Protein AF-A0A970W8Z9-F1 (afdb_monomer_lite)

Foldseek 3Di:
DVQCVVCVVVVNPVSNVVVVVVVVVVVLVVLQVVQVVVVVVPCVVSNVVSVVVVVVVVVVVVVVVCVVCVCQVVQNFPDDQVVLQVLLVVQPFFPGKDDWGWGDDFLEIEIEIETAGAPPDDPVVQVVSVVVSFVSVCVVRVSYPYYHYHYHHDDPVVVVLVVVLVVVLQVLCVVLVKHWPDKDWDDDPQAIAIETEIEDAPVDDPVVQVVSVVVSQVVSCVVPVRHPYYHYDYDYPDPPDPDDDDDPVRVVLLVQLQVLLCVLPVDRQWPPWDWDADPQFIAIEIEGEDAPPDPPVNVVVSQVVSVVSSPVRRPRYDYYHYHYDYDPDD

Radius of gyration: 38.89 Å; chains: 1; bounding box: 81×55×103 Å

Structure (mmCIF, N/CA/C/O backbone):
data_AF-A0A970W8Z9-F1
#
_entry.id   AF-A0A970W8Z9-F1
#
loop_
_atom_site.group_PDB
_atom_site.id
_atom_site.type_symbol
_atom_site.label_atom_id
_atom_site.label_alt_id
_atom_site.label_comp_id
_atom_site.label_asym_id
_atom_site.label_entity_id
_atom_site.label_seq_id
_atom_site.pdbx_PDB_ins_code
_atom_site.Cartn_x
_atom_site.Cartn_y
_atom_site.Cartn_z
_atom_site.occupancy
_atom_site.B_iso_or_equiv
_atom_site.auth_seq_id
_atom_site.auth_comp_id
_atom_site.auth_asym_id
_atom_site.auth_atom_id
_atom_site.pdbx_PDB_model_num
ATOM 1 N N . TRP A 1 1 ? 29.137 -7.471 -39.701 1.00 81.50 1 TRP A N 1
ATOM 2 C CA . TRP A 1 1 ? 28.088 -7.915 -40.657 1.00 81.50 1 TRP A CA 1
ATOM 3 C C . TRP A 1 1 ? 27.452 -9.236 -40.253 1.00 81.50 1 TRP A C 1
ATOM 5 O O . TRP A 1 1 ? 26.235 -9.271 -40.142 1.00 81.50 1 TRP A O 1
ATOM 15 N N . TYR A 1 2 ? 28.239 -10.295 -40.021 1.00 91.88 2 TYR A N 1
ATOM 16 C CA . TYR A 1 2 ? 27.733 -11.562 -39.474 1.00 91.88 2 TYR A CA 1
ATOM 17 C C . TYR A 1 2 ? 27.015 -11.360 -38.129 1.00 91.88 2 TYR A C 1
ATOM 19 O O . TYR A 1 2 ? 25.848 -11.699 -37.992 1.00 91.88 2 TYR A O 1
ATOM 27 N N . GLU A 1 3 ? 27.680 -10.686 -37.195 1.00 90.81 3 GLU A N 1
ATOM 28 C CA . GLU A 1 3 ? 27.159 -10.402 -35.856 1.00 90.81 3 GLU A CA 1
ATOM 29 C C . GLU A 1 3 ? 25.850 -9.599 -35.864 1.00 90.81 3 GLU A C 1
ATOM 31 O O . GLU A 1 3 ? 24.871 -10.018 -35.263 1.00 90.81 3 GLU A O 1
ATOM 36 N N . LEU A 1 4 ? 25.771 -8.525 -36.663 1.00 90.56 4 LEU A N 1
ATOM 37 C CA . LEU A 1 4 ? 24.544 -7.730 -36.824 1.00 90.56 4 LEU A CA 1
ATOM 38 C C . LEU A 1 4 ? 23.361 -8.570 -37.336 1.00 90.56 4 LEU A C 1
ATOM 40 O O . LEU A 1 4 ? 22.212 -8.335 -36.966 1.00 90.56 4 LEU A O 1
ATOM 44 N N . ARG A 1 5 ? 23.632 -9.536 -38.222 1.00 92.62 5 ARG A N 1
ATOM 45 C CA . ARG A 1 5 ? 22.609 -10.434 -38.765 1.00 92.62 5 ARG A CA 1
ATOM 46 C C . ARG A 1 5 ? 22.110 -11.405 -37.697 1.00 92.62 5 ARG A C 1
ATOM 48 O O . ARG A 1 5 ? 20.902 -11.597 -37.595 1.00 92.62 5 ARG A O 1
ATOM 55 N N . GLU A 1 6 ? 23.011 -11.991 -36.916 1.00 93.12 6 GLU A N 1
ATOM 56 C CA . GLU A 1 6 ? 22.640 -12.905 -35.831 1.00 93.12 6 GLU A CA 1
ATOM 57 C C . GLU A 1 6 ? 21.943 -12.167 -34.682 1.00 93.12 6 GLU A C 1
ATOM 59 O O . GLU A 1 6 ? 20.923 -12.649 -34.199 1.00 93.12 6 GLU A O 1
ATOM 64 N N . GLY A 1 7 ? 22.389 -10.955 -34.333 1.00 88.88 7 GLY A N 1
ATOM 65 C CA . GLY A 1 7 ? 21.736 -10.105 -33.335 1.00 88.88 7 GLY A CA 1
ATOM 66 C C . GLY A 1 7 ? 20.281 -9.801 -33.684 1.00 88.88 7 GLY A C 1
ATOM 67 O O . GLY A 1 7 ? 19.393 -9.995 -32.858 1.00 88.88 7 GLY A O 1
ATOM 68 N N . ARG A 1 8 ? 20.006 -9.445 -34.947 1.00 87.94 8 ARG A N 1
ATOM 69 C CA . ARG A 1 8 ? 18.628 -9.246 -35.433 1.00 87.94 8 ARG A CA 1
ATOM 70 C C . ARG A 1 8 ? 17.812 -10.534 -35.466 1.00 87.94 8 ARG A C 1
ATOM 72 O O . ARG A 1 8 ? 16.626 -10.498 -35.169 1.00 87.94 8 ARG A O 1
ATOM 79 N N . ARG A 1 9 ? 18.420 -11.666 -35.838 1.00 91.06 9 ARG A N 1
ATOM 80 C CA . ARG A 1 9 ? 17.725 -12.964 -35.863 1.00 91.06 9 ARG A CA 1
ATOM 81 C C . ARG A 1 9 ? 17.307 -13.410 -34.461 1.00 91.06 9 ARG A C 1
ATOM 83 O O . ARG A 1 9 ? 16.274 -14.051 -34.319 1.00 91.06 9 ARG A O 1
ATOM 90 N N . LEU A 1 10 ? 18.128 -13.107 -33.458 1.00 88.94 10 LEU A N 1
ATOM 91 C CA . LEU A 1 10 ? 17.919 -13.501 -32.066 1.00 88.94 10 LEU A CA 1
ATOM 92 C C . LEU A 1 10 ? 17.115 -12.476 -31.253 1.00 88.94 10 LEU A C 1
ATOM 94 O O . LEU A 1 10 ? 16.819 -12.755 -30.098 1.00 88.94 10 LEU A O 1
ATOM 98 N N . GLY A 1 11 ? 16.783 -11.311 -31.823 1.00 80.56 11 GLY A N 1
ATOM 99 C CA . GLY A 1 11 ? 16.133 -10.224 -31.083 1.00 80.56 11 GLY A CA 1
ATOM 100 C C . GLY A 1 11 ? 16.991 -9.701 -29.927 1.00 80.56 11 GLY A C 1
ATOM 101 O O . GLY A 1 11 ? 16.463 -9.367 -28.876 1.00 80.56 11 GLY A O 1
ATOM 102 N N . SER A 1 12 ? 18.320 -9.708 -30.082 1.00 81.62 12 SER A N 1
ATOM 103 C CA . SER A 1 12 ? 19.251 -9.302 -29.028 1.00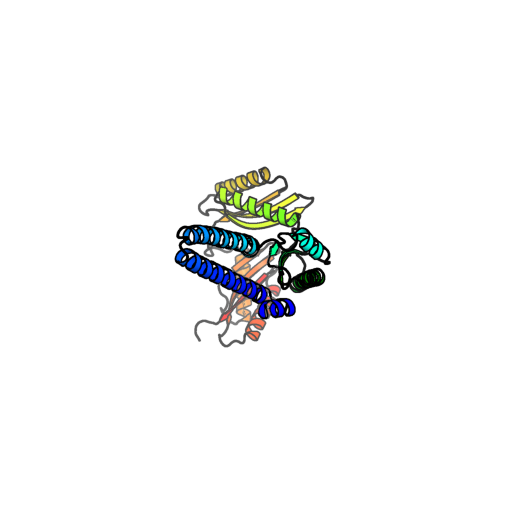 81.62 12 SER A CA 1
ATOM 104 C C . SER A 1 12 ? 19.788 -7.902 -29.292 1.00 81.62 12 SER A C 1
ATOM 106 O O . SER A 1 12 ? 20.675 -7.717 -30.130 1.00 81.62 12 SER A O 1
ATOM 108 N N . ASP A 1 13 ? 19.291 -6.932 -28.528 1.00 74.81 13 ASP A N 1
ATOM 109 C CA . ASP A 1 13 ? 19.728 -5.536 -28.627 1.00 74.81 13 ASP A CA 1
ATOM 110 C C . ASP A 1 13 ? 21.209 -5.370 -28.271 1.00 74.81 13 ASP A C 1
ATOM 112 O O . ASP A 1 13 ? 21.921 -4.610 -28.923 1.00 74.81 13 ASP A O 1
ATOM 116 N N . VAL A 1 14 ? 21.710 -6.168 -27.320 1.00 81.62 14 VAL A N 1
ATOM 117 C CA . VAL A 1 14 ? 23.132 -6.189 -26.936 1.00 81.62 14 VAL A CA 1
ATOM 118 C C . VAL A 1 14 ? 24.017 -6.590 -28.119 1.00 81.62 14 VAL A C 1
ATOM 120 O O . VAL A 1 14 ? 24.985 -5.900 -28.425 1.00 81.62 14 VAL A O 1
ATOM 123 N N . LEU A 1 15 ? 23.667 -7.670 -28.827 1.00 83.00 15 LEU A N 1
ATOM 124 C CA . LEU A 1 15 ? 24.453 -8.146 -29.972 1.00 83.00 15 LEU A CA 1
ATOM 125 C C . LEU A 1 15 ? 24.381 -7.177 -31.164 1.00 83.00 15 LEU A C 1
ATOM 127 O O . LEU A 1 15 ? 25.336 -7.032 -31.926 1.00 83.00 15 LEU A O 1
ATOM 131 N N . VAL A 1 16 ? 23.228 -6.527 -31.358 1.00 82.69 16 VAL A N 1
ATOM 132 C CA . VAL A 1 16 ? 23.053 -5.509 -32.402 1.00 82.69 16 VAL A CA 1
ATOM 133 C C . VAL A 1 16 ? 23.901 -4.275 -32.098 1.00 82.69 16 VAL A C 1
ATOM 135 O O . VAL A 1 16 ? 24.570 -3.773 -33.006 1.00 82.69 16 VAL A O 1
ATOM 138 N N . ALA A 1 17 ? 23.906 -3.813 -30.847 1.00 78.50 17 ALA A N 1
ATOM 139 C CA . ALA A 1 17 ? 24.717 -2.687 -30.403 1.00 78.50 17 ALA A CA 1
ATOM 140 C C . ALA A 1 17 ? 26.218 -2.967 -30.580 1.00 78.50 17 ALA A C 1
ATOM 142 O O . ALA A 1 17 ? 26.921 -2.147 -31.175 1.00 78.50 17 ALA A O 1
ATOM 143 N N . ASP A 1 18 ? 26.689 -4.147 -30.170 1.00 85.81 18 ASP A N 1
ATOM 144 C CA . ASP A 1 18 ? 28.101 -4.540 -30.285 1.00 85.81 18 ASP A CA 1
ATOM 145 C C . ASP A 1 18 ? 28.568 -4.609 -31.751 1.00 85.81 18 ASP A C 1
ATOM 147 O O . ASP A 1 18 ? 29.608 -4.065 -32.141 1.00 85.81 18 ASP A O 1
ATOM 151 N N . ALA A 1 19 ? 27.718 -5.151 -32.629 1.00 88.44 19 ALA A N 1
ATOM 152 C CA . ALA A 1 19 ? 27.998 -5.199 -34.060 1.00 88.44 19 ALA A CA 1
ATOM 153 C C . ALA A 1 19 ? 28.082 -3.806 -34.715 1.00 88.44 19 ALA A C 1
ATOM 155 O O . ALA A 1 19 ? 28.821 -3.616 -35.691 1.00 88.44 19 ALA A O 1
ATOM 156 N N . LEU A 1 20 ? 27.285 -2.841 -34.241 1.00 83.06 20 LEU A N 1
ATOM 157 C CA . LEU A 1 20 ? 27.316 -1.455 -34.719 1.00 83.06 20 LEU A CA 1
ATOM 158 C C . LEU A 1 20 ? 28.546 -0.709 -34.192 1.00 83.06 20 LEU A C 1
ATOM 160 O O . LEU A 1 20 ? 29.178 0.007 -34.972 1.00 83.06 20 LEU A O 1
ATOM 164 N N . HIS A 1 21 ? 28.916 -0.931 -32.929 1.00 83.75 21 HIS A N 1
ATOM 165 C CA . HIS A 1 21 ? 30.130 -0.390 -32.317 1.00 83.75 21 HIS A CA 1
ATOM 166 C C . HIS A 1 21 ? 31.376 -0.840 -33.084 1.00 83.75 21 HIS A C 1
ATOM 168 O O . HIS A 1 21 ? 32.115 -0.016 -33.621 1.00 83.75 21 HIS A O 1
ATOM 174 N N . THR A 1 22 ? 31.520 -2.153 -33.282 1.00 87.75 22 THR A N 1
ATOM 175 C CA . THR A 1 22 ? 32.636 -2.744 -34.033 1.00 87.75 22 THR A CA 1
ATOM 176 C C . THR A 1 22 ? 32.739 -2.175 -35.451 1.00 87.75 22 THR A C 1
ATOM 178 O O . THR A 1 22 ? 33.825 -1.935 -35.984 1.00 87.75 22 THR A O 1
ATOM 181 N N . ARG A 1 23 ? 31.597 -1.921 -36.103 1.00 85.31 23 ARG A N 1
ATOM 182 C CA . ARG A 1 23 ? 31.575 -1.307 -37.436 1.00 85.31 23 ARG A CA 1
ATOM 183 C C . ARG A 1 23 ? 32.072 0.141 -37.407 1.00 85.31 23 ARG A C 1
ATOM 185 O O . ARG A 1 23 ? 32.778 0.534 -38.337 1.00 85.31 23 ARG A O 1
ATOM 192 N N . ALA A 1 24 ? 31.699 0.921 -36.394 1.00 82.50 24 ALA A N 1
ATOM 193 C CA . ALA A 1 24 ? 32.178 2.289 -36.226 1.00 82.50 24 ALA A CA 1
ATOM 194 C C . ALA A 1 24 ? 33.704 2.320 -36.034 1.00 82.50 24 ALA A C 1
ATOM 196 O O . ALA A 1 24 ? 34.378 3.072 -36.739 1.00 82.50 24 ALA A O 1
ATOM 197 N N . ASP A 1 25 ? 34.254 1.433 -35.203 1.00 85.75 25 ASP A N 1
ATOM 198 C CA . ASP A 1 25 ? 35.698 1.347 -34.942 1.00 85.75 25 ASP A CA 1
ATOM 199 C C . ASP A 1 25 ? 36.519 1.033 -36.193 1.00 85.75 25 ASP A C 1
ATOM 201 O O . ASP A 1 25 ? 37.576 1.631 -36.426 1.00 85.75 25 ASP A O 1
ATOM 205 N N . ILE A 1 26 ? 36.019 0.136 -37.049 1.00 89.25 26 ILE A N 1
ATOM 206 C CA . ILE A 1 26 ? 36.663 -0.178 -38.331 1.00 89.25 26 ILE A CA 1
ATOM 207 C C . ILE A 1 26 ? 36.722 1.069 -39.222 1.00 89.25 26 ILE A C 1
ATOM 209 O O . ILE A 1 26 ? 37.763 1.347 -39.822 1.00 89.25 26 ILE A O 1
ATOM 213 N N . PHE A 1 27 ? 35.634 1.841 -39.313 1.00 85.38 27 PHE A N 1
ATOM 214 C CA . PHE A 1 27 ? 35.622 3.064 -40.120 1.00 85.38 27 PHE A CA 1
ATOM 215 C C . PHE A 1 27 ? 36.540 4.145 -39.556 1.00 85.38 27 PHE A C 1
ATOM 217 O O . PHE A 1 27 ? 37.254 4.781 -40.331 1.00 85.38 27 PHE A O 1
ATOM 224 N N . VAL A 1 28 ? 36.558 4.330 -38.235 1.00 85.56 28 VAL A N 1
ATOM 225 C CA . VAL A 1 28 ? 37.468 5.275 -37.574 1.00 85.56 28 VAL A CA 1
ATOM 226 C C . VAL A 1 28 ? 38.922 4.877 -37.835 1.00 85.56 28 VAL A C 1
ATOM 228 O O . VAL A 1 28 ? 39.721 5.716 -38.247 1.00 85.56 28 VAL A O 1
ATOM 231 N N . SER A 1 29 ? 39.256 3.593 -37.705 1.00 87.00 29 SER A N 1
ATOM 232 C CA . SER A 1 29 ? 40.611 3.082 -37.953 1.00 87.00 29 SER A CA 1
ATOM 233 C C . SER A 1 29 ? 41.053 3.277 -39.406 1.00 87.00 29 SER A C 1
ATOM 235 O O . SER A 1 29 ? 42.174 3.717 -39.666 1.00 87.00 29 SER A O 1
ATOM 237 N N . LEU A 1 30 ? 40.167 2.998 -40.369 1.00 89.88 30 LEU A N 1
ATOM 238 C CA . LEU A 1 30 ? 40.432 3.232 -41.792 1.00 89.88 30 LEU A CA 1
ATOM 239 C C . LEU A 1 30 ? 40.600 4.718 -42.111 1.00 89.88 30 LEU A C 1
ATOM 241 O O . LEU A 1 30 ? 41.472 5.072 -42.905 1.00 89.88 30 LEU A O 1
ATOM 245 N N . ALA A 1 31 ? 39.795 5.582 -41.490 1.00 84.62 31 ALA A N 1
ATOM 246 C CA . ALA A 1 31 ? 39.925 7.022 -41.640 1.00 84.62 31 ALA A CA 1
ATOM 247 C C . ALA A 1 31 ? 41.309 7.481 -41.163 1.00 84.62 31 ALA A C 1
ATOM 249 O O . ALA A 1 31 ? 42.038 8.090 -41.944 1.00 84.62 31 ALA A O 1
ATOM 250 N N . VAL A 1 32 ? 41.714 7.120 -39.938 1.00 86.06 32 VAL A N 1
ATOM 251 C CA . VAL A 1 32 ? 43.038 7.460 -39.380 1.00 86.06 32 VAL A CA 1
ATOM 252 C C . VAL A 1 32 ? 44.171 6.968 -40.285 1.00 86.06 32 VAL A C 1
ATOM 254 O O . VAL A 1 32 ? 45.079 7.735 -40.607 1.00 86.06 32 VAL A O 1
ATOM 257 N N . ALA A 1 33 ? 44.101 5.722 -40.764 1.00 88.94 33 ALA A N 1
ATOM 258 C CA . ALA A 1 33 ? 45.097 5.177 -41.686 1.00 88.94 33 ALA A CA 1
ATOM 259 C C . ALA A 1 33 ? 45.188 5.984 -42.996 1.00 88.94 33 ALA A C 1
ATOM 261 O O . ALA A 1 33 ? 46.288 6.287 -43.461 1.00 88.94 33 ALA A O 1
ATOM 262 N N . ALA A 1 34 ? 44.049 6.382 -43.572 1.00 86.69 34 ALA A N 1
ATOM 263 C CA . ALA A 1 34 ? 44.015 7.230 -44.761 1.00 86.69 34 ALA A CA 1
ATOM 264 C C . ALA A 1 34 ? 44.604 8.630 -44.499 1.00 86.69 34 ALA A C 1
ATOM 266 O O . ALA A 1 34 ? 45.326 9.154 -45.349 1.00 86.69 34 ALA A O 1
ATOM 267 N N . GLY A 1 35 ? 44.355 9.209 -43.319 1.00 85.19 35 GLY A N 1
ATOM 268 C CA . GLY A 1 35 ? 44.946 10.480 -42.888 1.00 85.19 35 GLY A CA 1
ATOM 269 C C . GLY A 1 35 ? 46.473 10.430 -42.833 1.00 85.19 35 GLY A C 1
ATOM 270 O O . GLY A 1 35 ? 47.139 11.288 -43.412 1.00 85.19 35 GLY A O 1
ATOM 271 N N . LEU A 1 36 ? 47.035 9.374 -42.237 1.00 86.25 36 LEU A N 1
ATOM 272 C CA . LEU A 1 36 ? 48.486 9.165 -42.166 1.00 86.25 36 LEU A CA 1
ATOM 273 C C . LEU A 1 36 ? 49.125 9.019 -43.556 1.00 86.25 36 LEU A C 1
ATOM 275 O O . LEU A 1 36 ? 50.180 9.599 -43.820 1.00 86.25 36 LEU A O 1
ATOM 279 N N . ILE A 1 37 ? 48.471 8.291 -44.468 1.00 90.06 37 ILE A N 1
ATOM 280 C CA . ILE A 1 37 ? 48.929 8.161 -45.859 1.00 90.06 37 ILE A CA 1
ATOM 281 C C . ILE A 1 37 ? 48.909 9.527 -46.562 1.00 90.06 37 ILE A C 1
ATOM 283 O O . ILE A 1 37 ? 49.870 9.879 -47.246 1.00 90.06 37 ILE A O 1
ATOM 287 N N . ALA A 1 38 ? 47.855 10.327 -46.373 1.00 86.81 38 ALA A N 1
ATOM 288 C CA . ALA A 1 38 ? 47.743 11.658 -46.970 1.00 86.81 38 ALA A CA 1
ATOM 289 C C . ALA A 1 38 ? 48.830 12.625 -46.466 1.00 86.81 38 ALA A C 1
ATOM 291 O O . ALA A 1 38 ? 49.407 13.368 -47.264 1.00 86.81 38 ALA A O 1
ATOM 292 N N . VAL A 1 39 ? 49.171 12.573 -45.174 1.00 89.62 39 VAL A N 1
ATOM 293 C CA . VAL A 1 39 ? 50.306 13.331 -44.619 1.00 89.62 39 VAL A CA 1
ATOM 294 C C . VAL A 1 39 ? 51.613 12.921 -45.288 1.00 89.62 39 VAL A C 1
ATOM 296 O O . VAL A 1 39 ? 52.390 13.788 -45.688 1.00 89.62 39 VAL A O 1
ATOM 299 N N . HIS A 1 40 ? 51.837 11.617 -45.474 1.00 88.94 40 HIS A N 1
ATOM 300 C CA . HIS A 1 40 ? 53.047 11.110 -46.122 1.00 88.94 40 HIS A CA 1
ATOM 301 C C . HIS A 1 40 ? 53.163 11.536 -47.597 1.00 88.94 40 HIS A C 1
ATOM 303 O O . HIS A 1 40 ? 54.265 11.744 -48.097 1.00 88.94 40 HIS A O 1
ATOM 309 N N . LEU A 1 41 ? 52.031 11.731 -48.280 1.00 92.44 41 LEU A N 1
ATOM 310 C CA . LEU A 1 41 ? 51.953 12.233 -49.659 1.00 92.44 41 LEU A CA 1
ATOM 311 C C . LEU A 1 41 ? 52.108 13.764 -49.778 1.00 92.44 41 LEU A C 1
ATOM 313 O O . LEU A 1 41 ? 51.995 14.300 -50.879 1.00 92.44 41 LEU A O 1
ATOM 317 N N . GLY A 1 42 ? 52.384 14.469 -48.675 1.00 91.56 42 GLY A N 1
ATOM 318 C CA . GLY A 1 42 ? 52.663 15.909 -48.671 1.00 91.56 42 GLY A CA 1
ATOM 319 C C . GLY A 1 42 ? 51.480 16.802 -48.289 1.00 91.56 42 GLY A C 1
ATOM 320 O O . GLY A 1 42 ? 51.557 18.012 -48.492 1.00 91.56 42 GLY A O 1
ATOM 321 N N . PHE A 1 43 ? 50.408 16.248 -47.709 1.00 90.75 43 PHE A N 1
ATOM 322 C CA . PHE A 1 43 ? 49.265 17.013 -47.191 1.00 90.75 43 PHE A CA 1
ATOM 323 C C . PHE A 1 43 ? 49.264 17.050 -45.649 1.00 90.75 43 PHE A C 1
ATOM 325 O O . PHE A 1 43 ? 48.446 16.381 -45.019 1.00 90.75 43 PHE A O 1
ATOM 332 N N . PRO A 1 44 ? 50.136 17.841 -44.992 1.00 83.62 44 PRO A N 1
ATOM 333 C CA . PRO A 1 44 ? 50.278 17.833 -43.531 1.00 83.62 44 PRO A CA 1
ATOM 334 C C . PRO A 1 44 ? 49.031 18.328 -42.782 1.00 83.62 44 PRO A C 1
ATOM 336 O O . PRO A 1 44 ? 48.834 17.977 -41.626 1.00 83.62 44 PRO A O 1
ATOM 339 N N . LEU A 1 45 ? 48.167 19.119 -43.432 1.00 89.19 45 LEU A N 1
ATOM 340 C CA . LEU A 1 45 ? 46.900 19.579 -42.850 1.00 89.19 45 LEU A CA 1
ATOM 341 C C . LEU A 1 45 ? 45.802 18.500 -42.848 1.00 89.19 45 LEU A C 1
ATOM 343 O O . LEU A 1 45 ? 44.784 18.687 -42.186 1.00 89.19 45 LEU A O 1
ATOM 347 N N . ALA A 1 46 ? 45.984 17.387 -43.567 1.00 84.31 46 ALA A N 1
ATOM 348 C CA . ALA A 1 46 ? 44.974 16.334 -43.656 1.00 84.31 46 ALA A CA 1
ATOM 349 C C . ALA A 1 46 ? 44.717 15.663 -42.297 1.00 84.31 46 ALA A C 1
ATOM 351 O O . ALA A 1 46 ? 43.563 15.436 -41.944 1.00 84.31 46 ALA A O 1
ATOM 352 N N . ASP A 1 47 ? 45.770 15.411 -41.518 1.00 82.00 47 ASP A N 1
ATOM 353 C CA . ASP A 1 47 ? 45.679 14.777 -40.198 1.00 82.00 47 ASP A CA 1
ATOM 354 C C . ASP A 1 47 ? 44.919 15.621 -39.155 1.00 82.00 47 ASP A C 1
ATOM 356 O O . ASP A 1 47 ? 43.923 15.127 -38.630 1.00 82.00 47 ASP A O 1
ATOM 360 N N . PRO A 1 48 ? 45.240 16.910 -38.906 1.00 87.38 48 PRO A N 1
ATOM 361 C CA . PRO A 1 48 ? 44.481 17.716 -37.945 1.00 87.38 48 PRO A CA 1
ATOM 362 C C . PRO A 1 48 ? 43.026 17.974 -38.370 1.00 87.38 48 PRO A C 1
ATOM 364 O O . PRO A 1 48 ? 42.142 18.022 -37.513 1.00 87.38 48 PRO A O 1
ATOM 367 N N . ILE A 1 49 ? 42.740 18.106 -39.673 1.00 89.69 49 ILE A N 1
ATOM 368 C CA . ILE A 1 49 ? 41.358 18.232 -40.170 1.00 89.69 49 ILE A CA 1
ATOM 369 C C . ILE A 1 49 ? 40.589 16.936 -39.910 1.00 89.69 49 ILE A C 1
ATOM 371 O O . ILE A 1 49 ? 39.465 16.967 -39.408 1.00 89.69 49 ILE A O 1
ATOM 375 N N . LEU A 1 50 ? 41.195 15.794 -40.229 1.00 86.50 50 LEU A N 1
ATOM 376 C CA . LEU A 1 50 ? 40.575 14.496 -40.025 1.00 86.50 50 LEU A CA 1
ATOM 377 C C . LEU A 1 50 ? 40.366 14.195 -38.536 1.00 86.50 50 LEU A C 1
ATOM 379 O O . LEU A 1 50 ? 39.291 13.731 -38.159 1.00 86.50 50 LEU A O 1
ATOM 383 N N . ALA A 1 51 ? 41.343 14.518 -37.687 1.00 85.94 51 ALA A N 1
ATOM 384 C CA . ALA A 1 51 ? 41.235 14.390 -36.239 1.00 85.94 51 ALA A CA 1
ATOM 385 C C . ALA A 1 51 ? 40.065 15.217 -35.684 1.00 85.94 51 ALA A C 1
ATOM 387 O O . ALA A 1 51 ? 39.300 14.716 -34.861 1.00 85.94 51 ALA A O 1
ATOM 388 N N . LEU A 1 52 ? 39.864 16.447 -36.176 1.00 92.19 52 LEU A N 1
ATOM 389 C CA . LEU A 1 52 ? 38.718 17.277 -35.796 1.00 92.19 52 LEU A CA 1
ATOM 390 C C . LEU A 1 52 ? 37.384 16.649 -36.228 1.00 92.19 52 LEU A C 1
ATOM 392 O O . LEU A 1 52 ? 36.438 16.616 -35.442 1.00 92.19 52 LEU A O 1
ATOM 396 N N . VAL A 1 53 ? 37.303 16.124 -37.455 1.00 88.31 53 VAL A N 1
ATOM 397 C CA . VAL A 1 53 ? 36.100 15.433 -37.952 1.00 88.31 53 VAL A CA 1
ATOM 398 C C . VAL A 1 53 ? 35.782 14.212 -37.087 1.00 88.31 53 VAL A C 1
ATOM 400 O O . VAL A 1 53 ? 34.642 14.053 -36.654 1.00 88.31 53 VAL A O 1
ATOM 403 N N . ILE A 1 54 ? 36.784 13.382 -36.786 1.00 86.12 54 ILE A N 1
ATOM 404 C CA . ILE A 1 54 ? 36.628 12.207 -35.921 1.00 86.12 54 ILE A CA 1
ATOM 405 C C . ILE A 1 54 ? 36.186 12.630 -34.515 1.00 86.12 54 ILE A C 1
ATOM 407 O O . ILE A 1 54 ? 35.251 12.041 -33.978 1.00 86.12 54 ILE A O 1
ATOM 411 N N . ALA A 1 55 ? 36.781 13.678 -33.940 1.00 89.00 55 ALA A N 1
ATOM 412 C CA . ALA A 1 55 ? 36.390 14.189 -32.628 1.00 89.00 55 ALA A CA 1
ATOM 413 C C . ALA A 1 55 ? 34.909 14.607 -32.586 1.00 89.00 55 ALA A C 1
ATOM 415 O O . ALA A 1 55 ? 34.195 14.238 -31.655 1.00 89.00 55 ALA A O 1
ATOM 416 N N . VAL A 1 56 ? 34.416 15.310 -33.614 1.00 92.69 56 VAL A N 1
ATOM 417 C CA . VAL A 1 56 ? 32.993 15.685 -33.719 1.00 92.69 56 VAL A CA 1
ATOM 418 C C . VAL A 1 56 ? 32.094 14.451 -33.821 1.00 92.69 56 VAL A C 1
ATOM 420 O O . VAL A 1 56 ? 31.050 14.402 -33.169 1.00 92.69 56 VAL A O 1
ATOM 423 N N . VAL A 1 57 ? 32.495 13.443 -34.600 1.00 86.19 57 VAL A N 1
ATOM 424 C CA . VAL A 1 57 ? 31.751 12.179 -34.724 1.00 86.19 57 VAL A CA 1
ATOM 425 C C . VAL A 1 57 ? 31.679 11.449 -33.381 1.00 86.19 57 VAL A C 1
ATOM 427 O O . VAL A 1 57 ? 30.590 11.047 -32.980 1.00 86.19 57 VAL A O 1
ATOM 430 N N . ILE A 1 58 ? 32.796 11.332 -32.657 1.00 85.44 58 ILE A N 1
ATOM 431 C CA . ILE A 1 58 ? 32.844 10.683 -31.336 1.00 85.44 58 ILE A CA 1
ATOM 432 C C . ILE A 1 58 ? 31.949 11.423 -30.336 1.00 85.44 58 ILE A C 1
ATOM 434 O O . ILE A 1 58 ? 31.140 10.793 -29.657 1.00 85.44 58 ILE A O 1
ATOM 438 N N . VAL A 1 59 ? 32.037 12.757 -30.272 1.00 91.75 59 VAL A N 1
ATOM 439 C CA . VAL A 1 59 ? 31.182 13.568 -29.388 1.00 91.75 59 VAL A CA 1
ATOM 440 C C . VAL A 1 59 ? 29.705 13.365 -29.721 1.00 91.75 59 VAL A C 1
ATOM 442 O O . VAL A 1 59 ? 28.893 13.185 -28.815 1.00 91.75 59 VAL A O 1
ATOM 445 N N . LYS A 1 60 ? 29.345 13.348 -31.010 1.00 90.06 60 LYS A N 1
ATOM 446 C CA . LYS A 1 60 ? 27.969 13.092 -31.441 1.00 90.06 60 LYS A CA 1
ATOM 447 C C . LYS A 1 60 ? 27.480 11.710 -30.999 1.00 90.06 60 LYS A C 1
ATOM 449 O O . LYS A 1 60 ? 26.390 11.627 -30.443 1.00 90.06 60 LYS A O 1
ATOM 454 N N . ILE A 1 61 ? 28.278 10.661 -31.204 1.00 84.88 61 ILE A N 1
ATOM 455 C CA . ILE A 1 61 ? 27.944 9.297 -30.765 1.00 84.88 61 ILE A CA 1
ATOM 456 C C . ILE A 1 61 ? 27.734 9.266 -29.247 1.00 84.88 61 ILE A C 1
ATOM 458 O O . ILE A 1 61 ? 26.741 8.716 -28.782 1.00 84.88 61 ILE A O 1
ATOM 462 N N . GLY A 1 62 ? 28.613 9.913 -28.475 1.00 85.81 62 GLY A N 1
ATOM 463 C CA . GLY A 1 62 ? 28.467 10.009 -27.021 1.00 85.81 62 GLY A CA 1
ATOM 464 C C . GLY A 1 62 ? 27.162 10.691 -26.595 1.00 85.81 62 GLY A C 1
ATOM 465 O O . GLY A 1 62 ? 26.469 10.192 -25.712 1.00 85.81 62 GLY A O 1
ATOM 466 N N . ILE A 1 63 ? 26.788 11.798 -27.246 1.00 90.31 63 ILE A N 1
ATOM 467 C CA . ILE A 1 63 ? 25.517 12.493 -26.979 1.00 90.31 63 ILE A CA 1
ATOM 468 C C . ILE A 1 63 ? 24.316 11.609 -27.329 1.00 90.31 63 ILE A C 1
ATOM 470 O O . ILE A 1 63 ? 23.347 11.580 -26.571 1.00 90.31 63 ILE A O 1
ATOM 474 N N . ASP A 1 64 ? 24.370 10.905 -28.459 1.00 83.94 64 ASP A N 1
ATOM 475 C CA . ASP A 1 64 ? 23.286 10.031 -28.906 1.00 83.94 64 ASP A CA 1
ATOM 476 C C . ASP A 1 64 ? 23.093 8.862 -27.912 1.00 83.94 64 ASP A C 1
ATOM 478 O O . ASP A 1 64 ? 21.972 8.639 -27.460 1.00 83.94 64 ASP A O 1
ATOM 482 N N . ILE A 1 65 ? 24.179 8.229 -27.441 1.00 82.25 65 ILE A N 1
ATOM 483 C CA . ILE A 1 65 ? 24.134 7.168 -26.413 1.00 82.25 65 ILE A CA 1
ATOM 484 C C . ILE A 1 65 ? 23.536 7.674 -25.097 1.00 82.25 65 ILE A C 1
ATOM 486 O O . ILE A 1 65 ? 22.704 6.993 -24.495 1.00 82.25 65 ILE A O 1
ATOM 490 N N . ILE A 1 66 ? 23.942 8.864 -24.636 1.00 85.69 66 ILE A N 1
ATOM 491 C CA . ILE A 1 66 ? 23.409 9.452 -23.398 1.00 85.69 66 ILE A CA 1
ATOM 492 C C . ILE A 1 66 ? 21.907 9.700 -23.544 1.00 85.69 66 ILE A C 1
ATOM 494 O O . ILE A 1 66 ? 21.144 9.380 -22.638 1.00 85.69 66 ILE A O 1
ATOM 498 N N . ARG A 1 67 ? 21.467 10.245 -24.682 1.00 84.75 67 ARG A N 1
ATOM 499 C CA . ARG A 1 67 ? 20.047 10.516 -24.938 1.00 84.75 67 ARG A CA 1
ATOM 500 C C . ARG A 1 67 ? 19.209 9.247 -25.015 1.00 84.75 67 ARG A C 1
ATOM 502 O O . ARG A 1 67 ? 18.077 9.269 -24.552 1.00 84.75 67 ARG A O 1
ATOM 509 N N . GLU A 1 68 ? 19.752 8.180 -25.584 1.00 78.44 68 GLU A N 1
ATOM 510 C CA . GLU A 1 68 ? 19.059 6.899 -25.724 1.00 78.44 68 GLU A CA 1
ATOM 511 C C . GLU A 1 68 ? 19.011 6.122 -24.401 1.00 78.44 68 GLU A C 1
ATOM 513 O O . GLU A 1 68 ? 17.974 5.574 -24.047 1.00 78.44 68 GLU A O 1
ATOM 518 N N . SER A 1 69 ? 20.093 6.147 -23.618 1.00 73.94 69 SER A N 1
ATOM 519 C CA . SER A 1 69 ? 20.168 5.439 -22.329 1.00 73.94 69 SER A CA 1
ATOM 520 C C . SER A 1 69 ? 19.471 6.176 -21.178 1.00 73.94 69 SER A C 1
ATOM 522 O O . SER A 1 69 ? 19.035 5.551 -20.210 1.00 73.94 69 SER A O 1
ATOM 524 N N . SER A 1 70 ? 19.382 7.510 -21.235 1.00 80.62 70 SER A N 1
ATOM 525 C CA . SER A 1 70 ? 18.868 8.318 -20.121 1.00 80.62 70 SER A CA 1
ATOM 526 C C . SER A 1 70 ? 17.420 7.990 -19.729 1.00 80.62 70 SER A C 1
ATOM 528 O O . SER A 1 70 ? 17.180 7.902 -18.528 1.00 80.62 70 SER A O 1
ATOM 530 N N . PRO A 1 71 ? 16.456 7.791 -20.651 1.00 75.00 71 PRO A N 1
ATOM 531 C CA . PRO A 1 71 ? 15.087 7.430 -20.280 1.00 75.00 71 PRO A CA 1
ATOM 532 C C . PRO A 1 71 ? 15.019 6.139 -19.459 1.00 75.00 71 PRO A C 1
ATOM 534 O O . PRO A 1 71 ? 14.351 6.099 -18.429 1.00 75.00 71 PRO A O 1
ATOM 537 N N . THR A 1 72 ? 15.766 5.110 -19.856 1.00 71.12 72 THR A N 1
ATOM 538 C CA . THR A 1 72 ? 15.805 3.832 -19.136 1.00 71.12 72 THR A CA 1
ATOM 539 C C . THR A 1 72 ? 16.428 3.982 -17.749 1.00 71.12 72 THR A C 1
ATOM 541 O O . THR A 1 72 ? 15.913 3.423 -16.787 1.00 71.12 72 THR A O 1
ATOM 544 N N . LEU A 1 73 ? 17.499 4.775 -17.615 1.00 73.38 73 LEU A N 1
ATOM 545 C CA . LEU A 1 73 ? 18.135 5.047 -16.317 1.00 73.38 73 LEU A CA 1
ATOM 546 C C . LEU A 1 73 ? 17.282 5.920 -15.388 1.00 73.38 73 LEU A C 1
ATOM 548 O O . LEU A 1 73 ? 17.473 5.890 -14.176 1.00 73.38 73 LEU A O 1
ATOM 552 N N . MET A 1 74 ? 16.373 6.717 -15.946 1.00 81.38 74 MET A N 1
ATOM 553 C CA . MET A 1 74 ? 15.490 7.614 -15.198 1.00 81.38 74 MET A CA 1
ATOM 554 C C . MET A 1 74 ? 14.139 6.978 -14.846 1.00 81.38 74 MET A C 1
ATOM 556 O O . MET A 1 74 ? 13.240 7.707 -14.433 1.00 81.38 74 MET A O 1
ATOM 560 N N . ASP A 1 75 ? 13.989 5.657 -15.010 1.00 74.44 75 ASP A N 1
ATOM 561 C CA . ASP A 1 75 ? 12.719 4.942 -14.827 1.00 74.44 75 ASP A CA 1
ATOM 562 C C . ASP A 1 75 ? 11.575 5.616 -15.608 1.00 74.44 75 ASP A C 1
ATOM 564 O O . ASP A 1 75 ? 10.536 5.989 -15.057 1.00 74.44 75 ASP A O 1
ATOM 568 N N . HIS A 1 76 ? 11.783 5.820 -16.913 1.00 77.94 76 HIS A N 1
ATOM 569 C CA . HIS A 1 76 ? 10.752 6.380 -17.782 1.00 77.94 76 HIS A CA 1
ATOM 570 C C . HIS A 1 76 ? 9.448 5.576 -17.679 1.00 77.94 76 HIS A C 1
ATOM 572 O O . HIS A 1 76 ? 9.450 4.344 -17.704 1.00 77.94 76 HIS A O 1
ATOM 578 N N . VAL A 1 77 ? 8.327 6.296 -17.603 1.00 80.00 77 VAL A N 1
ATOM 579 C CA . VAL A 1 77 ? 6.987 5.709 -17.522 1.00 80.00 77 VAL A CA 1
ATOM 580 C C . VAL A 1 77 ? 6.712 4.918 -18.799 1.00 80.00 77 VAL A C 1
ATOM 582 O O . VAL A 1 77 ? 6.663 5.491 -19.888 1.00 80.00 77 VAL A O 1
ATOM 585 N N . THR A 1 78 ? 6.553 3.603 -18.670 1.00 82.19 78 THR A N 1
ATOM 586 C CA . THR A 1 78 ? 6.315 2.685 -19.797 1.00 82.19 78 THR A CA 1
ATOM 587 C C . THR A 1 78 ? 4.833 2.461 -20.069 1.00 82.19 78 THR A C 1
ATOM 589 O O . THR A 1 78 ? 4.435 2.311 -21.218 1.00 82.19 78 THR A O 1
ATOM 592 N N . LEU A 1 79 ? 4.002 2.501 -19.026 1.00 87.19 79 LEU A N 1
ATOM 593 C CA . LEU A 1 79 ? 2.544 2.401 -19.108 1.00 87.19 79 LEU A CA 1
ATOM 594 C C . LEU A 1 79 ? 1.875 3.618 -18.462 1.00 87.19 79 LEU A C 1
ATOM 596 O O . LEU A 1 79 ? 2.215 3.951 -17.318 1.00 87.19 79 LEU A O 1
ATOM 600 N N . PRO A 1 80 ? 0.896 4.260 -19.125 1.00 90.56 80 PRO A N 1
ATOM 601 C CA . PRO A 1 80 ? 0.138 5.349 -18.529 1.00 90.56 80 PRO A CA 1
ATOM 602 C C . PRO A 1 80 ? -0.502 4.916 -17.196 1.00 90.56 80 PRO A C 1
ATOM 604 O O . PRO A 1 80 ? -1.236 3.925 -17.167 1.00 90.56 80 PRO A O 1
ATOM 607 N N . PRO A 1 81 ? -0.317 5.670 -16.094 1.00 92.50 81 PRO A N 1
ATOM 608 C CA . PRO A 1 81 ? -0.905 5.327 -14.795 1.00 92.50 81 PRO A CA 1
ATOM 609 C C . PRO A 1 81 ? -2.421 5.104 -14.847 1.00 92.50 81 PRO A C 1
ATOM 611 O O . PRO A 1 81 ? -2.952 4.241 -14.154 1.00 92.50 81 PRO A O 1
ATOM 614 N N . ALA A 1 82 ? -3.122 5.852 -15.703 1.00 93.00 82 ALA A N 1
ATOM 615 C CA . ALA A 1 82 ? -4.561 5.714 -15.894 1.00 93.00 82 ALA A CA 1
ATOM 616 C C . ALA A 1 82 ? -4.961 4.334 -16.446 1.00 93.00 82 ALA A C 1
ATOM 618 O O . ALA A 1 82 ? -5.979 3.792 -16.029 1.00 93.00 82 ALA A O 1
ATOM 619 N N . GLU A 1 83 ? -4.173 3.740 -17.344 1.00 93.12 83 GLU A N 1
ATOM 620 C CA . GLU A 1 83 ? -4.466 2.416 -17.913 1.00 93.12 83 GLU A CA 1
ATOM 621 C C . GLU A 1 83 ? -4.281 1.306 -16.875 1.00 93.12 83 GLU A C 1
ATOM 623 O O . GLU A 1 83 ? -5.139 0.427 -16.737 1.00 93.12 83 GLU A O 1
ATOM 628 N N . VAL A 1 84 ? -3.213 1.401 -16.076 1.00 94.44 84 VAL A N 1
ATOM 629 C CA . VAL A 1 84 ? -2.953 0.487 -14.955 1.00 94.44 84 VAL A CA 1
ATOM 630 C C . VAL A 1 84 ? -4.095 0.558 -13.935 1.00 94.44 84 VAL A C 1
ATOM 632 O O . VAL A 1 84 ? -4.652 -0.470 -13.543 1.00 94.44 84 VAL A O 1
ATOM 635 N N . LEU A 1 85 ? -4.504 1.773 -13.554 1.00 96.31 85 LEU A N 1
ATOM 636 C CA . LEU A 1 85 ? -5.601 1.986 -12.609 1.00 96.31 85 LEU A CA 1
ATOM 637 C C . LEU A 1 85 ? -6.945 1.507 -13.156 1.00 96.31 85 LEU A C 1
ATOM 639 O O . LEU A 1 85 ? -7.671 0.825 -12.441 1.00 96.31 85 LEU A O 1
ATOM 643 N N . ASN A 1 86 ? -7.274 1.798 -14.414 1.00 95.81 86 ASN A N 1
ATOM 644 C CA . ASN A 1 86 ? -8.525 1.344 -15.026 1.00 95.81 86 ASN A CA 1
ATOM 645 C C . ASN A 1 86 ? -8.615 -0.188 -15.065 1.00 95.81 86 ASN A C 1
ATOM 647 O O . ASN A 1 86 ? -9.675 -0.757 -14.803 1.00 95.81 86 ASN A O 1
ATOM 651 N N . THR A 1 87 ? -7.495 -0.862 -15.332 1.00 95.31 87 THR A N 1
ATOM 652 C CA . THR A 1 87 ? -7.430 -2.328 -15.300 1.00 95.31 87 THR A CA 1
ATOM 653 C C . THR A 1 87 ? -7.659 -2.857 -13.886 1.00 95.31 87 THR A C 1
ATOM 655 O O . THR A 1 87 ? -8.461 -3.775 -13.705 1.00 95.31 87 THR A O 1
ATOM 658 N N . ALA A 1 88 ? -7.035 -2.248 -12.874 1.00 96.25 88 ALA A N 1
ATOM 659 C CA . ALA A 1 88 ? -7.241 -2.618 -11.475 1.00 96.25 88 ALA A CA 1
ATOM 660 C C . ALA A 1 88 ? -8.690 -2.388 -11.012 1.00 96.25 88 ALA A C 1
ATOM 662 O O . ALA A 1 88 ? -9.295 -3.279 -10.423 1.00 96.25 88 ALA A O 1
ATOM 663 N N . LEU A 1 89 ? -9.280 -1.239 -11.349 1.00 96.69 89 LEU A N 1
ATOM 664 C CA . LEU A 1 89 ? -10.669 -0.887 -11.025 1.00 96.69 89 LEU A CA 1
ATOM 665 C C . LEU A 1 89 ? -11.699 -1.791 -11.720 1.00 96.69 89 LEU A C 1
ATOM 667 O O . LEU A 1 89 ? -12.839 -1.885 -11.274 1.00 96.69 89 LEU A O 1
ATOM 671 N N . SER A 1 90 ? -11.316 -2.483 -12.797 1.00 96.62 90 SER A N 1
ATOM 672 C CA . SER A 1 90 ? -12.184 -3.469 -13.454 1.00 96.62 90 SER A CA 1
ATOM 673 C C . SER A 1 90 ? -12.378 -4.755 -12.636 1.00 96.62 90 SER A C 1
ATOM 675 O O . SER A 1 90 ? -13.241 -5.576 -12.973 1.00 96.62 90 SER A O 1
ATOM 677 N N . VAL A 1 91 ? -11.554 -4.980 -11.605 1.00 97.50 91 VAL A N 1
ATOM 678 C CA . VAL A 1 91 ? -11.601 -6.177 -10.762 1.00 97.50 91 VAL A CA 1
ATOM 679 C C . VAL A 1 91 ? -12.635 -5.997 -9.647 1.00 97.50 91 VAL A C 1
ATOM 681 O O . VAL A 1 91 ? -12.514 -5.073 -8.840 1.00 97.50 91 VAL A O 1
ATOM 684 N N . PRO A 1 92 ? -13.641 -6.889 -9.546 1.00 95.94 92 PRO A N 1
ATOM 685 C CA . PRO A 1 92 ? -14.610 -6.842 -8.457 1.00 95.94 92 PRO A CA 1
ATOM 686 C C . PRO A 1 92 ? -13.937 -6.908 -7.082 1.00 95.94 92 PRO A C 1
ATOM 688 O O . PRO A 1 92 ? -13.104 -7.776 -6.831 1.00 95.94 92 PRO A O 1
ATOM 691 N N . GLY A 1 93 ? -14.337 -6.004 -6.188 1.00 93.12 93 GLY A N 1
ATOM 692 C CA . GLY A 1 93 ? -13.793 -5.894 -4.832 1.00 93.12 93 GLY A CA 1
ATOM 693 C C . GLY A 1 93 ? -12.695 -4.838 -4.671 1.00 93.12 93 GLY A C 1
ATOM 694 O O . GLY A 1 93 ? -12.367 -4.495 -3.537 1.00 93.12 93 GLY A O 1
ATOM 695 N N . VAL A 1 94 ? -12.185 -4.265 -5.767 1.00 96.81 94 VAL A N 1
ATOM 696 C CA . VAL A 1 94 ? -11.394 -3.028 -5.719 1.00 96.81 94 VAL A CA 1
ATOM 697 C C . VAL A 1 94 ? -12.348 -1.838 -5.607 1.00 96.81 94 VAL A C 1
ATOM 699 O O . VAL A 1 94 ? -13.162 -1.600 -6.495 1.00 96.81 94 VAL A O 1
ATOM 702 N N . VAL A 1 95 ? -12.256 -1.092 -4.507 1.00 94.25 95 VAL A N 1
ATOM 703 C CA . VAL A 1 95 ? -13.078 0.100 -4.236 1.00 94.25 95 VAL A CA 1
ATOM 704 C C . VAL A 1 95 ? -12.489 1.327 -4.928 1.00 94.25 95 VAL A C 1
ATOM 706 O O . VAL A 1 95 ? -13.207 2.117 -5.536 1.00 94.25 95 VAL A O 1
ATOM 709 N N . SER A 1 96 ? -11.169 1.491 -4.842 1.00 93.75 96 SER A N 1
ATOM 710 C CA . SER A 1 96 ? -10.428 2.544 -5.536 1.00 93.75 96 SER A CA 1
ATOM 711 C C . SER A 1 96 ? -8.954 2.165 -5.690 1.00 93.75 96 SER A C 1
ATOM 713 O O . SER A 1 96 ? -8.484 1.201 -5.087 1.00 93.75 96 SER A O 1
ATOM 715 N N . GLY A 1 97 ? -8.213 2.905 -6.516 1.00 94.06 97 GLY A N 1
ATOM 716 C CA . GLY A 1 97 ? -6.782 2.697 -6.723 1.00 94.06 97 GLY A CA 1
ATOM 717 C C . GLY A 1 97 ? -6.049 4.018 -6.917 1.00 94.06 97 GLY A C 1
ATOM 718 O O . GLY A 1 97 ? -6.631 4.990 -7.398 1.00 94.06 97 GLY A O 1
ATOM 719 N N . HIS A 1 98 ? -4.781 4.064 -6.519 1.00 94.38 98 HIS A N 1
ATOM 720 C CA . HIS A 1 98 ? -3.942 5.257 -6.617 1.00 94.38 98 HIS A CA 1
ATOM 721 C C . HIS A 1 98 ? -2.452 4.886 -6.661 1.00 94.38 98 HIS A C 1
ATOM 723 O O . HIS A 1 98 ? -2.092 3.713 -6.587 1.00 94.38 98 HIS A O 1
ATOM 729 N N . GLN A 1 99 ? -1.590 5.894 -6.840 1.00 93.69 99 GLN A N 1
ATOM 730 C CA . GLN A 1 99 ? -0.130 5.736 -6.932 1.00 93.69 99 GLN A CA 1
ATOM 731 C C . GLN A 1 99 ? 0.328 4.656 -7.926 1.00 93.69 99 GLN A C 1
ATOM 733 O O . GLN A 1 99 ? 1.292 3.951 -7.663 1.00 93.69 99 GLN A O 1
ATOM 738 N N . ALA A 1 100 ? -0.341 4.535 -9.075 1.00 95.62 100 ALA A N 1
ATOM 739 C CA . ALA A 1 100 ? 0.130 3.639 -10.123 1.00 95.62 100 ALA A CA 1
ATOM 740 C C . ALA A 1 100 ? 1.391 4.201 -10.785 1.00 95.62 100 ALA A C 1
ATOM 742 O O . ALA A 1 100 ? 1.398 5.343 -11.258 1.00 95.62 100 ALA A O 1
ATOM 743 N N . ARG A 1 101 ? 2.441 3.388 -10.837 1.00 93.25 101 ARG A N 1
ATOM 744 C CA . ARG A 1 101 ? 3.698 3.686 -11.520 1.00 93.25 101 ARG A CA 1
ATOM 745 C C . ARG A 1 101 ? 4.107 2.487 -12.359 1.00 93.25 101 ARG A C 1
ATOM 747 O O . ARG A 1 101 ? 3.718 1.348 -12.107 1.00 93.25 101 ARG A O 1
ATOM 754 N N . SER A 1 102 ? 4.872 2.775 -13.396 1.00 92.88 102 SER A N 1
ATOM 755 C CA . SER A 1 102 ? 5.421 1.782 -14.302 1.00 92.88 102 SER A CA 1
ATOM 756 C C . SER A 1 102 ? 6.827 2.206 -14.695 1.00 92.88 102 SER A C 1
ATOM 758 O O . SER A 1 102 ? 7.116 3.400 -14.801 1.00 92.88 102 SER A O 1
ATOM 760 N N . ARG A 1 103 ? 7.706 1.224 -14.869 1.00 88.94 103 ARG A N 1
ATOM 761 C CA . ARG A 1 103 ? 9.103 1.418 -15.267 1.00 88.94 103 ARG A CA 1
ATOM 762 C C . ARG A 1 103 ? 9.589 0.242 -16.106 1.00 88.94 103 ARG A C 1
ATOM 764 O O . ARG A 1 103 ? 8.946 -0.809 -16.149 1.00 88.94 103 ARG A O 1
ATOM 771 N N . GLY A 1 104 ? 10.747 0.407 -16.736 1.00 85.31 104 GLY A N 1
ATOM 772 C CA . GLY A 1 104 ? 11.407 -0.629 -17.532 1.00 85.31 104 GLY A CA 1
ATOM 773 C C . GLY A 1 104 ? 11.478 -0.276 -19.015 1.00 85.31 104 GLY A C 1
ATOM 774 O O . GLY A 1 104 ? 11.577 0.894 -19.376 1.00 85.31 104 GLY A O 1
ATOM 775 N N . HIS A 1 105 ? 11.450 -1.297 -19.866 1.00 77.75 105 HIS A N 1
ATOM 776 C CA . HIS A 1 105 ? 11.452 -1.167 -21.324 1.00 77.75 105 HIS A CA 1
ATOM 777 C C . HIS A 1 105 ? 10.537 -2.227 -21.952 1.00 77.75 105 HIS A C 1
ATOM 779 O O . HIS A 1 105 ? 10.064 -3.129 -21.256 1.00 77.75 105 HIS A O 1
ATOM 785 N N . ASP A 1 106 ? 10.312 -2.138 -23.261 1.00 74.06 106 ASP A N 1
ATOM 786 C CA . ASP A 1 106 ? 9.484 -3.088 -24.011 1.00 74.06 106 ASP A CA 1
ATOM 787 C C . ASP A 1 106 ? 9.980 -4.531 -23.798 1.00 74.06 106 ASP A C 1
ATOM 789 O O . ASP A 1 106 ? 11.174 -4.816 -23.909 1.00 74.06 106 ASP A O 1
ATOM 793 N N . GLY A 1 107 ? 9.074 -5.437 -23.418 1.00 77.75 107 GLY A N 1
ATOM 794 C CA . GLY A 1 107 ? 9.381 -6.823 -23.033 1.00 77.75 107 GLY A CA 1
ATOM 795 C C . GLY A 1 107 ? 9.889 -7.029 -21.594 1.00 77.75 107 GLY A C 1
ATOM 796 O O . GLY A 1 107 ? 10.147 -8.165 -21.187 1.00 77.75 107 GLY A O 1
ATOM 797 N N . SER A 1 108 ? 10.047 -5.964 -20.801 1.00 85.19 108 SER A N 1
ATOM 798 C CA . SER A 1 108 ? 10.458 -6.043 -19.393 1.00 85.19 108 SER A CA 1
ATOM 799 C C . SER A 1 108 ? 9.891 -4.890 -18.558 1.00 85.19 108 SER A C 1
ATOM 801 O O . SER A 1 108 ? 10.635 -4.085 -17.985 1.00 85.19 108 SER A O 1
ATOM 803 N N . ILE A 1 109 ? 8.564 -4.812 -18.475 1.00 90.81 109 ILE A N 1
ATOM 804 C CA . ILE A 1 109 ? 7.859 -3.783 -17.705 1.00 90.81 109 ILE A CA 1
ATOM 805 C C . ILE A 1 109 ? 7.603 -4.261 -16.271 1.00 90.81 109 ILE A C 1
ATOM 807 O O . ILE A 1 109 ? 7.178 -5.394 -16.035 1.00 90.81 109 ILE A O 1
ATOM 811 N N . TYR A 1 110 ? 7.814 -3.361 -15.314 1.00 93.38 110 TYR A N 1
ATOM 812 C CA . TYR A 1 110 ? 7.451 -3.531 -13.910 1.00 93.38 110 TYR A CA 1
ATOM 813 C C . TYR A 1 110 ? 6.422 -2.470 -13.536 1.00 93.38 110 TYR A C 1
ATOM 815 O O . TYR A 1 110 ? 6.602 -1.300 -13.878 1.00 93.38 110 TYR A O 1
ATOM 823 N N . ALA A 1 111 ? 5.369 -2.865 -12.826 1.00 95.19 111 ALA A N 1
ATOM 824 C CA . ALA A 1 111 ? 4.345 -1.943 -12.347 1.00 95.19 111 ALA A CA 1
ATOM 825 C C . ALA A 1 111 ? 4.167 -2.029 -10.829 1.00 95.19 111 ALA A C 1
ATOM 827 O O . ALA A 1 111 ? 4.276 -3.100 -10.230 1.00 95.19 111 ALA A O 1
ATOM 828 N N . ASP A 1 112 ? 3.845 -0.901 -10.213 1.00 96.00 112 ASP A N 1
ATOM 829 C CA . ASP A 1 112 ? 3.446 -0.809 -8.815 1.00 96.00 112 ASP A CA 1
ATOM 830 C C . ASP A 1 112 ? 2.174 0.027 -8.689 1.00 96.00 112 ASP A C 1
ATOM 832 O O . ASP A 1 112 ? 1.969 0.984 -9.434 1.00 96.00 112 ASP A O 1
ATOM 836 N N . LEU A 1 113 ? 1.267 -0.380 -7.801 1.00 97.50 113 LEU A N 1
ATOM 837 C CA . LEU A 1 113 ? 0.035 0.357 -7.534 1.00 97.50 113 LEU A CA 1
ATOM 838 C C . LEU A 1 113 ? -0.514 0.072 -6.139 1.00 97.50 113 LEU A C 1
ATOM 840 O O . LEU A 1 113 ? -0.260 -0.978 -5.544 1.00 97.50 113 LEU A O 1
ATOM 844 N N . HIS A 1 114 ? -1.323 1.005 -5.648 1.00 97.25 114 HIS A N 1
ATOM 845 C CA . HIS A 1 114 ? -2.094 0.839 -4.427 1.00 97.25 114 HIS A CA 1
ATOM 846 C C . HIS A 1 114 ? -3.559 0.604 -4.786 1.00 97.25 114 HIS A C 1
ATOM 848 O O . HIS A 1 114 ? -4.136 1.347 -5.587 1.00 97.25 114 HIS A O 1
ATOM 854 N N . ILE A 1 115 ? -4.175 -0.398 -4.163 1.00 97.19 115 ILE A N 1
ATOM 855 C CA . ILE A 1 115 ? -5.614 -0.655 -4.257 1.00 97.19 115 ILE A CA 1
ATOM 856 C C . ILE A 1 115 ? -6.248 -0.574 -2.875 1.00 97.19 115 ILE A C 1
ATOM 858 O O . ILE A 1 115 ? -5.649 -0.972 -1.879 1.00 97.19 115 ILE A O 1
ATOM 862 N N . ARG A 1 116 ? -7.483 -0.090 -2.826 1.00 95.31 116 ARG A N 1
ATOM 863 C CA . ARG A 1 116 ? -8.305 -0.040 -1.621 1.00 95.31 116 ARG A CA 1
ATOM 864 C C . ARG A 1 116 ? -9.414 -1.081 -1.710 1.00 95.31 116 ARG A C 1
ATOM 866 O O . ARG A 1 116 ? -10.092 -1.162 -2.734 1.00 95.31 116 ARG A O 1
ATOM 873 N N . VAL A 1 117 ? -9.597 -1.864 -0.652 1.00 95.81 117 VAL A N 1
ATOM 874 C CA . VAL A 1 117 ? -10.609 -2.933 -0.543 1.00 95.81 117 VAL A CA 1
ATOM 875 C C . VAL A 1 117 ? -11.467 -2.746 0.710 1.00 95.81 117 VAL A C 1
ATOM 877 O O . VAL A 1 117 ? -11.161 -1.916 1.561 1.00 95.81 117 VAL A O 1
ATOM 880 N N . ASP A 1 118 ? -12.555 -3.501 0.839 1.00 92.12 118 ASP A N 1
ATOM 881 C CA . ASP A 1 118 ? -13.427 -3.437 2.019 1.00 92.12 118 ASP A CA 1
ATOM 882 C C . ASP A 1 118 ? -12.645 -3.724 3.331 1.00 92.12 118 ASP A C 1
ATOM 884 O O . ASP A 1 118 ? -11.972 -4.756 3.415 1.00 92.12 118 ASP A O 1
ATOM 888 N N . PRO A 1 119 ? -12.727 -2.866 4.372 1.00 87.56 119 PRO A N 1
ATOM 889 C CA . PRO A 1 119 ? -12.044 -3.079 5.653 1.00 87.56 119 PRO A CA 1
ATOM 890 C C . PRO A 1 119 ? -12.479 -4.335 6.425 1.00 87.56 119 PRO A C 1
ATOM 892 O O . PRO A 1 119 ? -11.742 -4.802 7.290 1.00 87.56 119 PRO A O 1
ATOM 895 N N . GLY A 1 120 ? -13.682 -4.856 6.171 1.00 86.62 120 GLY A N 1
ATOM 896 C CA . GLY A 1 120 ? -14.200 -6.093 6.759 1.00 86.62 120 GLY A CA 1
ATOM 897 C C . GLY A 1 120 ? -13.706 -7.358 6.054 1.00 86.62 120 GLY A C 1
ATOM 898 O O . GLY A 1 120 ? -14.026 -8.471 6.476 1.00 86.62 120 GLY A O 1
ATOM 899 N N . MET A 1 121 ? -12.938 -7.209 4.974 1.00 91.38 121 MET A N 1
ATOM 900 C CA . MET A 1 121 ? -12.409 -8.318 4.199 1.00 91.38 121 MET A CA 1
ATOM 901 C C . MET A 1 121 ? -11.257 -9.017 4.928 1.00 91.38 121 MET A C 1
ATOM 903 O O . MET A 1 121 ? -10.353 -8.386 5.473 1.00 91.38 121 MET A O 1
ATOM 907 N N . SER A 1 122 ? -11.249 -10.351 4.900 1.00 95.50 122 SER A N 1
ATOM 908 C CA . SER A 1 122 ? -10.107 -11.116 5.409 1.00 95.50 122 SER A CA 1
ATOM 909 C C . SER A 1 122 ? -8.867 -10.910 4.534 1.00 95.50 122 SER A C 1
ATOM 911 O O . SER A 1 122 ? -8.962 -10.706 3.322 1.00 95.50 122 SER A O 1
ATOM 913 N N . THR A 1 123 ? -7.679 -11.074 5.118 1.00 94.62 123 THR A N 1
ATOM 914 C CA . THR A 1 123 ? -6.407 -10.978 4.383 1.00 94.62 123 THR A CA 1
ATOM 915 C C . THR A 1 123 ? -6.345 -11.935 3.187 1.00 94.62 123 THR A C 1
ATOM 917 O O . THR A 1 123 ? -5.803 -11.578 2.146 1.00 94.62 123 THR A O 1
ATOM 920 N N . ALA A 1 124 ? -6.940 -13.129 3.293 1.00 96.94 124 ALA A N 1
ATOM 921 C CA . ALA A 1 124 ? -6.977 -14.102 2.199 1.00 96.94 124 ALA A CA 1
ATOM 922 C C . ALA A 1 124 ? -7.813 -13.615 1.003 1.00 96.94 124 ALA A C 1
ATOM 924 O O . ALA A 1 124 ? -7.410 -13.783 -0.146 1.00 96.94 124 ALA A O 1
ATOM 925 N N . GLN A 1 125 ? -8.958 -12.981 1.264 1.00 96.69 125 GLN A N 1
ATOM 926 C CA . GLN A 1 125 ? -9.805 -12.400 0.218 1.00 96.69 125 GLN A CA 1
ATOM 927 C C . GLN A 1 125 ? -9.128 -11.185 -0.431 1.00 96.69 125 GLN A C 1
ATOM 929 O O . GLN A 1 125 ? -9.090 -11.091 -1.656 1.00 96.69 125 GLN A O 1
ATOM 934 N N . ALA A 1 126 ? -8.527 -10.307 0.376 1.00 96.50 126 ALA A N 1
ATOM 935 C CA . ALA A 1 126 ? -7.770 -9.156 -0.110 1.00 96.50 126 ALA A CA 1
ATOM 936 C C . ALA A 1 126 ? -6.587 -9.587 -1.000 1.00 96.50 126 ALA A C 1
ATOM 938 O O . ALA A 1 126 ? -6.370 -9.031 -2.077 1.00 96.50 126 ALA A O 1
ATOM 939 N N . HIS A 1 127 ? -5.868 -10.638 -0.593 1.00 96.62 127 HIS A N 1
ATOM 940 C CA . HIS A 1 127 ? -4.793 -11.232 -1.385 1.00 96.62 127 HIS A CA 1
ATOM 941 C C . HIS A 1 127 ? -5.299 -11.816 -2.712 1.00 96.62 127 HIS A C 1
ATOM 943 O O . HIS A 1 127 ? -4.670 -11.607 -3.746 1.00 96.62 127 HIS A O 1
ATOM 949 N N . ALA A 1 128 ? -6.452 -12.494 -2.713 1.00 97.62 128 ALA A N 1
ATOM 950 C CA . ALA A 1 128 ? -7.053 -13.023 -3.937 1.00 97.62 128 ALA A CA 1
ATOM 951 C C . ALA A 1 128 ? -7.428 -11.911 -4.934 1.00 97.62 128 ALA A C 1
ATOM 953 O O . ALA A 1 128 ? -7.198 -12.065 -6.133 1.00 97.62 128 ALA A O 1
ATOM 954 N N . ILE A 1 129 ? -7.944 -10.776 -4.449 1.00 97.69 129 ILE A N 1
ATOM 955 C CA . ILE A 1 129 ? -8.224 -9.599 -5.287 1.00 97.69 129 ILE A CA 1
ATOM 956 C C . ILE A 1 129 ? -6.933 -9.042 -5.882 1.00 97.69 129 ILE A C 1
ATOM 958 O O . ILE A 1 129 ? -6.875 -8.814 -7.088 1.00 97.69 129 ILE A O 1
ATOM 962 N N . ALA A 1 130 ? -5.888 -8.863 -5.070 1.00 97.69 130 ALA A N 1
ATOM 963 C CA . ALA A 1 130 ? -4.592 -8.411 -5.570 1.00 97.69 130 ALA A CA 1
ATOM 964 C C . ALA A 1 130 ? -4.056 -9.355 -6.663 1.00 97.69 130 ALA A C 1
ATOM 966 O O . ALA A 1 130 ? -3.651 -8.900 -7.730 1.00 97.69 130 ALA A O 1
ATOM 967 N N . HIS A 1 131 ? -4.143 -10.670 -6.460 1.00 97.38 131 HIS A N 1
ATOM 968 C CA . HIS A 1 131 ? -3.727 -11.655 -7.461 1.00 97.38 131 HIS A CA 1
ATOM 969 C C . HIS A 1 131 ? -4.522 -11.556 -8.772 1.00 97.38 131 HIS A C 1
ATOM 971 O O . HIS A 1 131 ? -3.951 -11.677 -9.857 1.00 97.38 131 HIS A O 1
ATOM 977 N N . GLU A 1 132 ? -5.831 -11.314 -8.692 1.00 97.81 132 GLU A N 1
ATOM 978 C CA . GLU A 1 132 ? -6.674 -11.108 -9.873 1.00 97.81 132 GLU A CA 1
ATOM 979 C C . GLU A 1 132 ? -6.313 -9.806 -10.606 1.00 97.81 132 GLU A C 1
ATOM 981 O O . GLU A 1 132 ? -6.246 -9.799 -11.836 1.00 97.81 132 GLU A O 1
ATOM 986 N N . VAL A 1 133 ? -6.004 -8.726 -9.880 1.00 97.75 133 VAL A N 1
ATOM 987 C CA . VAL A 1 133 ? -5.493 -7.478 -10.474 1.00 97.75 133 VAL A CA 1
ATOM 988 C C . VAL A 1 133 ? -4.161 -7.716 -11.187 1.00 97.75 133 VAL A C 1
ATOM 990 O O . VAL A 1 133 ? -4.021 -7.318 -12.345 1.00 97.75 133 VAL A O 1
ATOM 993 N N . GLN A 1 134 ? -3.208 -8.413 -10.554 1.00 97.06 134 GLN A N 1
ATOM 994 C CA . GLN A 1 134 ? -1.933 -8.774 -11.190 1.00 97.06 134 GLN A CA 1
ATOM 995 C C . GLN A 1 134 ? -2.163 -9.567 -12.481 1.00 97.06 134 GLN A C 1
ATOM 997 O O . GLN A 1 134 ? -1.555 -9.265 -13.509 1.00 97.06 134 GLN A O 1
ATOM 1002 N N . ARG A 1 135 ? -3.056 -10.565 -12.441 1.00 96.44 135 ARG A N 1
ATOM 1003 C CA . ARG A 1 135 ? -3.382 -11.401 -13.600 1.00 96.44 135 ARG A CA 1
ATOM 1004 C C . ARG A 1 135 ? -3.939 -10.565 -14.750 1.00 96.44 135 ARG A C 1
ATOM 1006 O O . ARG A 1 135 ? -3.428 -10.660 -15.858 1.00 96.44 135 ARG A O 1
ATOM 1013 N N . ARG A 1 136 ? -4.929 -9.702 -14.497 1.00 96.38 136 ARG A N 1
ATOM 1014 C CA . ARG A 1 136 ? -5.521 -8.853 -15.548 1.00 96.38 136 ARG A CA 1
ATOM 1015 C C . ARG A 1 136 ? -4.542 -7.845 -16.137 1.00 96.38 136 ARG A C 1
ATOM 1017 O O . ARG A 1 136 ? -4.604 -7.576 -17.335 1.00 96.38 136 ARG A O 1
ATOM 1024 N N . LEU A 1 137 ? -3.642 -7.294 -15.324 1.00 95.50 137 LEU A N 1
ATOM 1025 C CA . LEU A 1 137 ? -2.588 -6.406 -15.815 1.00 95.50 137 LEU A CA 1
ATOM 1026 C C . LEU A 1 137 ? -1.637 -7.144 -16.761 1.00 95.50 137 LEU A C 1
ATOM 1028 O O . LEU A 1 137 ? -1.381 -6.652 -17.854 1.00 95.50 137 LEU A O 1
ATOM 1032 N N . ARG A 1 138 ? -1.197 -8.353 -16.398 1.00 94.12 138 ARG A N 1
ATOM 1033 C CA . ARG A 1 138 ? -0.344 -9.184 -17.264 1.00 94.12 138 ARG A CA 1
ATOM 1034 C C . ARG A 1 138 ? -1.067 -9.676 -18.525 1.00 94.12 138 ARG A C 1
ATOM 1036 O O . ARG A 1 138 ? -0.463 -9.720 -19.588 1.00 94.12 138 ARG A O 1
ATOM 1043 N N . ASP A 1 139 ? -2.360 -9.992 -18.434 1.00 94.31 139 ASP A N 1
ATOM 1044 C CA . ASP A 1 139 ? -3.161 -10.423 -19.590 1.00 94.31 139 ASP A CA 1
ATOM 1045 C C . ASP A 1 139 ? -3.398 -9.275 -20.593 1.00 94.31 139 ASP A C 1
ATOM 1047 O O . ASP A 1 139 ? -3.446 -9.503 -21.801 1.00 94.31 139 ASP A O 1
ATOM 1051 N N . SER A 1 140 ? -3.560 -8.041 -20.103 1.00 92.00 140 SER A N 1
ATOM 1052 C CA . SER A 1 140 ? -3.758 -6.848 -20.945 1.00 92.00 140 SER A CA 1
ATOM 1053 C C . SER A 1 140 ? -2.457 -6.294 -21.525 1.00 92.00 140 SER A C 1
ATOM 1055 O O . SER A 1 140 ? -2.479 -5.722 -22.613 1.00 92.00 140 SER A O 1
ATOM 1057 N N . HIS A 1 141 ? -1.335 -6.495 -20.832 1.00 90.12 141 HIS A N 1
ATOM 1058 C CA . HIS A 1 141 ? -0.019 -5.999 -21.221 1.00 90.12 141 HIS A CA 1
ATOM 1059 C C . HIS A 1 141 ? 1.008 -7.140 -21.130 1.00 90.12 141 HIS A C 1
ATOM 1061 O O . HIS A 1 141 ? 1.634 -7.322 -20.082 1.00 90.12 141 HIS A O 1
ATOM 1067 N N . PRO A 1 142 ? 1.206 -7.901 -22.225 1.00 88.50 142 PRO A N 1
ATOM 1068 C CA . PRO A 1 142 ? 2.100 -9.063 -22.248 1.00 88.50 142 PRO A CA 1
ATOM 1069 C C . PRO A 1 142 ? 3.563 -8.748 -21.903 1.00 88.50 142 PRO A C 1
ATOM 1071 O O . PRO A 1 142 ? 4.301 -9.642 -21.497 1.00 88.50 142 PRO A O 1
ATOM 1074 N N . ASP A 1 143 ? 3.973 -7.487 -22.047 1.00 89.00 143 ASP A N 1
ATOM 1075 C CA . ASP A 1 143 ? 5.324 -7.009 -21.741 1.00 89.00 143 ASP A CA 1
ATOM 1076 C C . ASP A 1 143 ? 5.579 -6.808 -20.233 1.00 89.00 143 ASP A C 1
ATOM 1078 O O . ASP A 1 143 ? 6.721 -6.579 -19.826 1.00 89.00 143 ASP A O 1
ATOM 1082 N N . ILE A 1 144 ? 4.541 -6.891 -19.387 1.00 93.38 144 ILE A N 1
ATOM 1083 C CA . ILE A 1 144 ? 4.679 -6.825 -17.927 1.00 93.38 144 ILE A CA 1
ATOM 1084 C C . ILE A 1 144 ? 5.283 -8.128 -17.400 1.00 93.38 144 ILE A C 1
ATOM 1086 O O . ILE A 1 144 ? 4.648 -9.183 -17.426 1.00 93.38 144 ILE A O 1
ATOM 1090 N N . GLN A 1 145 ? 6.475 -8.037 -16.810 1.00 92.12 145 GLN A N 1
ATOM 1091 C CA . GLN A 1 145 ? 7.080 -9.144 -16.072 1.00 92.12 145 GLN A CA 1
ATOM 1092 C C . GLN A 1 145 ? 6.521 -9.266 -14.660 1.00 92.12 145 GLN A C 1
ATOM 1094 O O . GLN A 1 145 ? 6.241 -10.375 -14.200 1.00 92.12 145 GLN A O 1
ATOM 1099 N N . ASP A 1 146 ? 6.367 -8.141 -13.958 1.00 93.88 146 ASP A N 1
ATOM 1100 C CA . ASP A 1 146 ? 5.929 -8.166 -12.570 1.00 93.88 146 ASP A CA 1
ATOM 1101 C C . ASP A 1 146 ? 5.093 -6.956 -12.151 1.00 93.88 146 ASP A C 1
ATOM 1103 O O . ASP A 1 146 ? 5.218 -5.860 -12.697 1.00 93.88 146 ASP A O 1
ATOM 1107 N N . VAL A 1 147 ? 4.216 -7.185 -11.172 1.00 96.25 147 VAL A N 1
ATOM 1108 C CA . VAL A 1 147 ? 3.306 -6.178 -10.625 1.00 96.25 147 VAL A CA 1
ATOM 1109 C C . VAL A 1 147 ? 3.323 -6.279 -9.108 1.00 96.25 147 VAL A C 1
ATOM 1111 O O . VAL A 1 147 ? 2.943 -7.309 -8.563 1.00 96.25 147 VAL A O 1
ATOM 1114 N N . THR A 1 148 ? 3.693 -5.213 -8.408 1.00 97.19 148 THR A N 1
ATOM 1115 C CA . THR A 1 148 ? 3.585 -5.147 -6.945 1.00 97.19 148 THR A CA 1
ATOM 1116 C C . THR A 1 148 ? 2.329 -4.381 -6.549 1.00 97.19 148 THR A C 1
ATOM 1118 O O . THR A 1 148 ? 2.111 -3.260 -7.002 1.00 97.19 148 THR A O 1
ATOM 1121 N N . ILE A 1 149 ? 1.496 -4.978 -5.697 1.00 97.81 149 ILE A N 1
ATOM 1122 C CA . ILE A 1 149 ? 0.236 -4.370 -5.259 1.00 97.81 149 ILE A CA 1
ATOM 1123 C C . ILE A 1 149 ? 0.261 -4.168 -3.754 1.00 97.81 149 ILE A C 1
ATOM 1125 O O . ILE A 1 149 ? 0.346 -5.135 -2.995 1.00 97.81 149 ILE A O 1
ATOM 1129 N N . HIS A 1 150 ? 0.144 -2.914 -3.328 1.00 97.00 150 HIS A N 1
ATOM 1130 C CA . HIS A 1 150 ? -0.123 -2.583 -1.937 1.00 97.00 150 HIS A CA 1
ATOM 1131 C C . HIS A 1 150 ? -1.638 -2.549 -1.709 1.00 97.00 150 HIS A C 1
ATOM 1133 O O . HIS A 1 150 ? -2.361 -1.882 -2.450 1.00 97.00 150 HIS A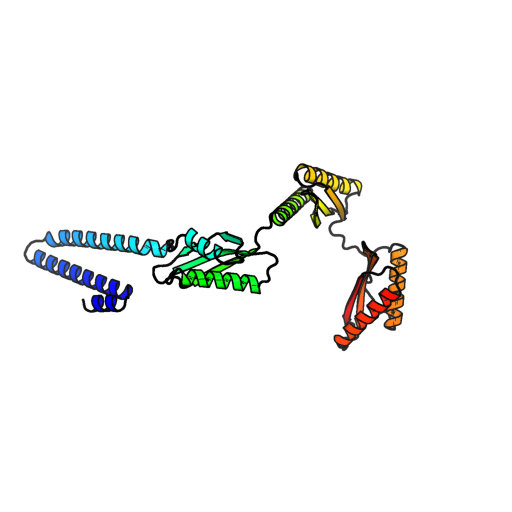 O 1
ATOM 1139 N N . VAL A 1 151 ? -2.124 -3.295 -0.715 1.00 96.19 151 VAL A N 1
ATOM 1140 C CA . VAL A 1 151 ? -3.555 -3.365 -0.397 1.00 96.19 151 VAL A CA 1
ATOM 1141 C C . VAL A 1 151 ? -3.837 -2.567 0.864 1.00 96.19 151 VAL A C 1
ATOM 1143 O O . VAL A 1 151 ? -3.282 -2.850 1.923 1.00 96.19 151 VAL A O 1
ATOM 1146 N N . GLU A 1 152 ? -4.736 -1.603 0.738 1.00 93.38 152 GLU A N 1
ATOM 1147 C CA . GLU A 1 152 ? -5.188 -0.731 1.811 1.00 93.38 152 GLU A CA 1
ATOM 1148 C C . GLU A 1 152 ? -6.673 -0.982 2.111 1.00 93.38 152 GLU A C 1
ATOM 1150 O O . GLU A 1 152 ? -7.441 -1.351 1.216 1.00 93.38 152 GLU A O 1
ATOM 1155 N N . PRO A 1 153 ? -7.130 -0.759 3.351 1.00 89.94 153 PRO A N 1
ATOM 1156 C CA . PRO A 1 153 ? -8.555 -0.634 3.610 1.00 89.94 153 PRO A CA 1
ATOM 1157 C C . PRO A 1 153 ? -9.086 0.641 2.938 1.00 89.94 153 PRO A C 1
ATOM 1159 O O . PRO A 1 153 ? -8.442 1.690 2.954 1.00 89.94 153 PRO A O 1
ATOM 1162 N N . ALA A 1 154 ? -10.276 0.568 2.351 1.00 87.50 154 ALA A N 1
ATOM 1163 C CA . ALA A 1 154 ? -10.975 1.746 1.868 1.00 87.50 154 ALA A CA 1
ATOM 1164 C C . ALA A 1 154 ? -11.290 2.682 3.042 1.00 87.50 154 ALA A C 1
ATOM 1166 O O . ALA A 1 154 ? -11.708 2.237 4.113 1.00 87.50 154 ALA A O 1
ATOM 1167 N N . GLU A 1 155 ? -11.084 3.982 2.830 1.00 73.62 155 GLU A N 1
ATOM 1168 C CA . GLU A 1 155 ? -11.474 5.012 3.788 1.00 73.62 155 GLU A CA 1
ATOM 1169 C C . GLU A 1 155 ? -12.993 4.969 3.970 1.00 73.62 155 GLU A C 1
ATOM 1171 O O . GLU A 1 155 ? -13.763 5.282 3.063 1.00 73.62 155 GLU A O 1
ATOM 1176 N N . ASP A 1 156 ? -13.420 4.566 5.161 1.00 68.06 156 ASP A N 1
ATOM 1177 C CA . ASP A 1 156 ? -14.770 4.817 5.629 1.00 68.06 156 ASP A CA 1
ATOM 1178 C C . ASP A 1 156 ? -14.793 6.261 6.142 1.00 68.06 156 ASP A C 1
ATOM 1180 O O . ASP A 1 156 ? -14.127 6.582 7.128 1.00 68.06 156 ASP A O 1
ATOM 1184 N N . ALA A 1 157 ? -15.521 7.147 5.458 1.00 62.62 157 ALA A N 1
ATOM 1185 C CA . ALA A 1 157 ? -15.576 8.571 5.791 1.00 62.62 157 ALA A CA 1
ATOM 1186 C C . ALA A 1 157 ? -15.946 8.815 7.269 1.00 62.62 157 ALA A C 1
ATOM 1188 O O . ALA A 1 157 ? -15.427 9.748 7.886 1.00 62.62 157 ALA A O 1
ATOM 1189 N N . ALA A 1 158 ? -16.774 7.946 7.862 1.00 61.44 158 ALA A N 1
ATOM 1190 C CA . ALA A 1 158 ? -17.124 8.016 9.278 1.00 61.44 158 ALA A CA 1
ATOM 1191 C C . ALA A 1 158 ? -15.946 7.629 10.190 1.00 61.44 158 ALA A C 1
ATOM 1193 O O . ALA A 1 158 ? -15.731 8.256 11.232 1.00 61.44 158 ALA A O 1
ATOM 1194 N N . ARG A 1 159 ? -15.147 6.633 9.781 1.00 65.38 159 ARG A N 1
ATOM 1195 C CA . ARG A 1 159 ? -13.943 6.182 10.493 1.00 65.38 159 ARG A CA 1
ATOM 1196 C C . ARG A 1 159 ? -12.828 7.221 10.423 1.00 65.38 159 ARG A C 1
ATOM 1198 O O . ARG A 1 159 ? -12.287 7.570 11.466 1.00 65.38 159 ARG A O 1
ATOM 1205 N N . SER A 1 160 ? -12.557 7.777 9.241 1.00 71.62 160 SER A N 1
ATOM 1206 C CA . SER A 1 160 ? -11.549 8.829 9.055 1.00 71.62 160 SER A CA 1
ATOM 1207 C C . SER A 1 160 ? -11.899 10.099 9.832 1.00 71.62 160 SER A C 1
ATOM 1209 O O . SER A 1 160 ? -11.019 10.751 10.393 1.00 71.62 160 SER A O 1
ATOM 1211 N N . ARG A 1 161 ? -13.191 10.450 9.922 1.00 81.19 161 ARG A N 1
ATOM 1212 C CA . ARG A 1 161 ? -13.626 11.594 10.727 1.00 81.19 161 ARG A CA 1
ATOM 1213 C C . ARG A 1 161 ? -13.511 11.329 12.229 1.00 81.19 161 ARG A C 1
ATOM 1215 O O . ARG A 1 161 ? -13.036 12.208 12.944 1.00 81.19 161 ARG A O 1
ATOM 1222 N N . ARG A 1 162 ? -13.862 10.125 12.694 1.00 78.00 162 ARG A N 1
ATOM 1223 C CA . ARG A 1 162 ? -13.654 9.707 14.091 1.00 78.00 162 ARG A CA 1
ATOM 1224 C C . ARG A 1 162 ? -12.174 9.773 14.478 1.00 78.00 162 ARG A C 1
ATOM 1226 O O . ARG A 1 162 ? -11.845 10.394 15.479 1.00 78.00 162 ARG A O 1
ATOM 1233 N N . GLU A 1 163 ? -11.286 9.216 13.657 1.00 82.44 163 GLU A N 1
ATOM 1234 C CA . GLU A 1 163 ? -9.832 9.265 13.880 1.00 82.44 163 GLU A CA 1
ATOM 1235 C C . GLU A 1 163 ? -9.306 10.709 13.921 1.00 82.44 163 GLU A C 1
ATOM 1237 O O . GLU A 1 163 ? -8.503 11.057 14.785 1.00 82.44 163 GLU A O 1
ATOM 1242 N N . ALA A 1 164 ? -9.803 11.587 13.043 1.00 85.44 164 ALA A N 1
ATOM 1243 C CA . ALA A 1 164 ? -9.446 13.005 13.071 1.00 85.44 164 ALA A CA 1
ATOM 1244 C C . ALA A 1 164 ? -9.878 13.694 14.380 1.00 85.44 164 ALA A C 1
ATOM 1246 O O . ALA A 1 164 ? -9.117 14.491 14.929 1.00 85.44 164 ALA A O 1
ATOM 1247 N N . ILE A 1 165 ? -11.071 13.372 14.894 1.00 88.06 165 ILE A N 1
ATOM 1248 C CA . ILE A 1 165 ? -11.566 13.870 16.185 1.00 88.06 165 ILE A CA 1
ATOM 1249 C C . ILE A 1 165 ? -10.685 13.354 17.329 1.00 88.06 165 ILE A C 1
ATOM 1251 O O . ILE A 1 165 ? -10.255 14.149 18.162 1.00 88.06 165 ILE A O 1
ATOM 1255 N N . GLU A 1 166 ? -10.348 12.063 17.341 1.00 89.25 166 GLU A N 1
ATOM 1256 C CA . GLU A 1 166 ? -9.474 11.453 18.353 1.00 89.25 166 GLU A CA 1
ATOM 1257 C C . GLU A 1 166 ? -8.097 12.131 18.412 1.00 89.25 166 GLU A C 1
ATOM 1259 O O . GLU A 1 166 ? -7.625 12.507 19.488 1.00 89.25 166 GLU A O 1
ATOM 1264 N N . VAL A 1 167 ? -7.465 12.354 17.255 1.00 90.00 167 VAL A N 1
ATOM 1265 C CA . VAL A 1 167 ? -6.172 13.051 17.164 1.00 90.00 167 VAL A CA 1
ATOM 1266 C C . VAL A 1 167 ? -6.288 14.500 17.642 1.00 90.00 167 VAL A C 1
ATOM 1268 O O . VAL A 1 167 ? -5.414 14.989 18.364 1.00 90.00 167 VAL A O 1
ATOM 1271 N N . HIS A 1 168 ? -7.367 15.199 17.272 1.00 93.56 168 HIS A N 1
ATOM 1272 C CA . HIS A 1 168 ? -7.590 16.584 17.690 1.00 93.56 168 HIS A CA 1
ATOM 1273 C C . HIS A 1 168 ? -7.771 16.691 19.207 1.00 93.56 168 HIS A C 1
ATOM 1275 O O . HIS A 1 168 ? -7.163 17.563 19.829 1.00 93.56 168 HIS A O 1
ATOM 1281 N N . LEU A 1 169 ? -8.554 15.790 19.804 1.00 93.88 169 LEU A N 1
ATOM 1282 C CA . LEU A 1 169 ? -8.782 15.727 21.248 1.00 93.88 169 LEU A CA 1
ATOM 1283 C C . LEU A 1 169 ? -7.482 15.444 22.007 1.00 93.88 169 LEU A C 1
ATOM 1285 O O . LEU A 1 169 ? -7.171 16.162 22.953 1.00 93.88 169 LEU A O 1
ATOM 1289 N N . ARG A 1 170 ? -6.663 14.487 21.553 1.00 93.06 170 ARG A N 1
ATOM 1290 C CA . ARG A 1 170 ? -5.344 14.222 22.161 1.00 93.06 170 ARG A CA 1
ATOM 1291 C C . ARG A 1 170 ? -4.440 15.459 22.129 1.00 93.06 170 ARG A C 1
ATOM 1293 O O . ARG A 1 170 ? -3.902 15.846 23.160 1.00 93.06 170 ARG A O 1
ATOM 1300 N N . ARG A 1 171 ? -4.373 16.161 20.992 1.00 93.88 171 ARG A N 1
ATOM 1301 C CA . ARG A 1 171 ? -3.606 17.416 20.858 1.00 93.88 171 ARG A CA 1
ATOM 1302 C C . ARG A 1 171 ? -4.098 18.516 21.809 1.00 93.88 171 ARG A C 1
ATOM 1304 O O . ARG A 1 171 ? -3.290 19.286 22.329 1.00 93.88 171 ARG A O 1
ATOM 1311 N N . LEU A 1 172 ? -5.413 18.627 22.008 1.00 94.19 172 LEU A N 1
ATOM 1312 C CA . LEU A 1 172 ? -5.998 19.596 22.939 1.00 94.19 172 LEU A CA 1
ATOM 1313 C C . LEU A 1 172 ? -5.666 19.269 24.396 1.00 94.19 172 LEU A C 1
ATOM 1315 O O . LEU A 1 172 ? -5.323 20.185 25.145 1.00 94.19 172 LEU A O 1
ATOM 1319 N N . ALA A 1 173 ? -5.746 17.992 24.779 1.00 92.38 173 ALA A N 1
ATOM 1320 C CA . ALA A 1 173 ? -5.391 17.528 26.117 1.00 92.38 173 ALA A CA 1
ATOM 1321 C C . ALA A 1 173 ? -3.911 17.815 26.417 1.00 92.38 173 ALA A C 1
ATOM 1323 O O . ALA A 1 173 ? -3.608 18.477 27.413 1.00 92.38 173 ALA A O 1
ATOM 1324 N N . ASP A 1 174 ? -3.014 17.453 25.494 1.00 91.38 174 ASP A N 1
ATOM 1325 C CA . ASP A 1 174 ? -1.574 17.708 25.616 1.00 91.38 174 ASP A CA 1
ATOM 1326 C C . ASP A 1 174 ? -1.275 19.207 25.802 1.00 91.38 174 ASP A C 1
ATOM 1328 O O . ASP A 1 174 ? -0.458 19.597 26.640 1.00 91.38 174 ASP A O 1
ATOM 1332 N N . GLY A 1 175 ? -1.986 20.076 25.071 1.00 90.94 175 GLY A N 1
ATOM 1333 C CA . GLY A 1 175 ? -1.865 21.534 25.184 1.00 90.94 175 GLY A CA 1
ATOM 1334 C C . GLY A 1 175 ? -2.296 22.115 26.539 1.00 90.94 175 GLY A C 1
ATOM 1335 O O . GLY A 1 175 ? -1.982 23.269 26.835 1.00 90.94 175 GLY A O 1
ATOM 1336 N N . LEU A 1 176 ? -2.998 21.333 27.360 1.00 90.88 176 LEU A N 1
ATOM 1337 C CA . LEU A 1 176 ? -3.412 21.664 28.726 1.00 90.88 176 LEU A CA 1
ATOM 1338 C C . LEU A 1 176 ? -2.632 20.867 29.785 1.00 90.88 176 LEU A C 1
ATOM 1340 O O . LEU A 1 176 ? -3.001 20.893 30.957 1.00 90.88 176 LEU A O 1
ATOM 1344 N N . ALA A 1 177 ? -1.551 20.188 29.383 1.00 87.25 177 ALA A N 1
ATOM 1345 C CA . ALA A 1 177 ? -0.760 19.272 30.208 1.00 87.25 177 ALA A CA 1
ATOM 1346 C C . ALA A 1 177 ? -1.535 18.044 30.738 1.00 87.25 177 ALA A C 1
ATOM 1348 O O . ALA A 1 177 ? -1.047 17.341 31.629 1.00 87.25 177 ALA A O 1
ATOM 1349 N N . LEU A 1 178 ? -2.696 17.745 30.152 1.00 89.12 178 LEU A N 1
ATOM 1350 C CA . LEU A 1 178 ? -3.486 16.539 30.396 1.00 89.12 178 LEU A CA 1
ATOM 1351 C C . LEU A 1 178 ? -3.018 15.414 29.461 1.00 89.12 178 LEU A C 1
ATOM 1353 O O . LEU A 1 178 ? -2.479 15.689 28.394 1.00 89.12 178 LEU A O 1
ATOM 1357 N N . SER A 1 179 ? -3.218 14.154 29.846 1.00 88.19 179 SER A N 1
ATOM 1358 C CA . SER A 1 179 ? -3.062 12.997 28.947 1.00 88.19 179 SER A CA 1
ATOM 1359 C C . SER A 1 179 ? -4.383 12.242 28.825 1.00 88.19 179 SER A C 1
ATOM 1361 O O . SER A 1 179 ? -5.192 12.277 29.741 1.00 88.19 179 SER A O 1
ATOM 1363 N N . ILE A 1 180 ? -4.623 11.586 27.688 1.00 86.25 180 ILE A N 1
ATOM 1364 C CA . ILE A 1 180 ? -5.810 10.742 27.477 1.00 86.25 180 ILE A CA 1
ATOM 1365 C C . ILE A 1 180 ? -5.400 9.274 27.599 1.00 86.25 180 ILE A C 1
ATOM 1367 O O . ILE A 1 180 ? -4.627 8.806 26.750 1.00 86.25 180 ILE A O 1
ATOM 1371 N N . HIS A 1 181 ? -5.932 8.572 28.604 1.00 75.00 181 HIS A N 1
ATOM 1372 C CA . HIS A 1 181 ? -5.707 7.136 28.803 1.00 75.00 181 HIS A CA 1
ATOM 1373 C C . HIS A 1 181 ? -6.576 6.321 27.841 1.00 75.00 181 HIS A C 1
ATOM 1375 O O . HIS A 1 181 ? -6.052 5.678 26.932 1.00 75.00 181 HIS A O 1
ATOM 1381 N N . ASP A 1 182 ? -7.896 6.474 27.951 1.00 75.06 182 ASP A N 1
ATOM 1382 C CA . ASP A 1 182 ? -8.891 5.830 27.098 1.00 75.06 182 ASP A CA 1
ATOM 1383 C C . ASP A 1 182 ? -9.829 6.859 26.449 1.00 75.06 182 ASP A C 1
ATOM 1385 O O . ASP A 1 182 ? -10.052 7.961 26.959 1.00 75.06 182 ASP A O 1
ATOM 1389 N N . LEU A 1 183 ? -10.339 6.507 25.266 1.00 83.19 183 LEU A N 1
ATOM 1390 C CA . LEU A 1 183 ? -11.274 7.323 24.495 1.00 83.19 183 LEU A CA 1
ATOM 1391 C C . LEU A 1 183 ? -12.287 6.417 23.800 1.00 83.19 183 LEU A C 1
ATOM 1393 O O . LEU A 1 183 ? -11.920 5.569 22.983 1.00 83.19 183 LEU A O 1
ATOM 1397 N N . TRP A 1 184 ? -13.567 6.662 24.064 1.00 77.25 184 TRP A N 1
ATOM 1398 C CA . TRP A 1 184 ? -14.682 6.021 23.377 1.00 77.25 184 TRP A CA 1
ATOM 1399 C C . TRP A 1 184 ? -15.475 7.060 22.600 1.00 77.25 184 TRP A C 1
ATOM 1401 O O . TRP A 1 184 ? -15.952 8.039 23.161 1.00 77.25 184 TRP A O 1
ATOM 1411 N N . ALA A 1 185 ? -15.629 6.848 21.296 1.00 78.75 185 ALA A N 1
ATOM 1412 C CA . ALA A 1 185 ? -16.413 7.721 20.435 1.00 78.75 185 ALA A CA 1
ATOM 1413 C C . ALA A 1 185 ? -17.506 6.913 19.741 1.00 78.75 185 ALA A C 1
ATOM 1415 O O . ALA A 1 185 ? -17.227 5.900 19.095 1.00 78.75 185 ALA A O 1
ATOM 1416 N N . HIS A 1 186 ? -18.744 7.385 19.840 1.00 75.38 186 HIS A N 1
ATOM 1417 C CA . HIS A 1 186 ? -19.869 6.843 19.089 1.00 75.38 186 HIS A CA 1
ATOM 1418 C C . HIS A 1 186 ? -20.595 7.953 18.326 1.00 75.38 186 HIS A C 1
ATOM 1420 O O . HIS A 1 186 ? -20.498 9.136 18.655 1.00 75.38 186 HIS A O 1
ATOM 1426 N N . THR A 1 187 ? -21.295 7.569 17.261 1.00 78.31 187 THR A N 1
ATOM 1427 C CA . THR A 1 187 ? -21.974 8.508 16.363 1.00 78.31 187 THR A CA 1
ATOM 1428 C C . THR A 1 187 ? -23.480 8.289 16.424 1.00 78.31 187 THR A C 1
ATOM 1430 O O . THR A 1 187 ? -23.951 7.161 16.293 1.00 78.31 187 THR A O 1
ATOM 1433 N N . MET A 1 188 ? -24.240 9.372 16.583 1.00 73.25 188 MET A N 1
ATOM 1434 C CA . MET A 1 188 ? -25.702 9.371 16.535 1.00 73.25 188 MET A CA 1
ATOM 1435 C C . MET A 1 188 ? -26.179 10.623 15.789 1.00 73.25 188 MET A C 1
ATOM 1437 O O . MET A 1 188 ? -25.797 11.733 16.146 1.00 73.25 188 MET A O 1
ATOM 1441 N N . ASN A 1 189 ? -27.008 10.457 14.750 1.00 80.12 189 ASN A N 1
ATOM 1442 C CA . ASN A 1 189 ? -27.518 11.553 13.906 1.00 80.12 189 ASN A CA 1
ATOM 1443 C C . ASN A 1 189 ? -26.413 12.481 13.348 1.00 80.12 189 ASN A C 1
ATOM 1445 O O . ASN A 1 189 ? -26.514 13.701 13.467 1.00 80.12 189 ASN A O 1
ATOM 1449 N N . ASP A 1 190 ? -25.343 11.902 12.788 1.00 79.75 190 ASP A N 1
ATOM 1450 C CA . ASP A 1 190 ? -24.173 12.622 12.243 1.00 79.75 190 ASP A CA 1
ATOM 1451 C C . ASP A 1 190 ? -23.440 13.530 13.250 1.00 79.75 190 ASP A C 1
ATOM 1453 O O . ASP A 1 190 ? -22.704 14.447 12.880 1.00 79.75 190 ASP A O 1
ATOM 1457 N N . LYS A 1 191 ? -23.630 13.268 14.547 1.00 82.06 191 LYS A N 1
ATOM 1458 C CA . LYS A 1 191 ? -22.920 13.916 15.646 1.00 82.06 191 LYS A CA 1
ATOM 1459 C C . LYS A 1 191 ? -22.132 12.901 16.458 1.00 82.06 191 LYS A C 1
ATOM 1461 O O . LYS A 1 191 ? -22.552 11.754 16.611 1.00 82.06 191 LYS A O 1
ATOM 1466 N N . TYR A 1 192 ? -20.998 13.342 16.983 1.00 83.56 192 TYR A N 1
ATOM 1467 C CA . TYR A 1 192 ? -20.105 12.540 17.803 1.00 83.56 192 TYR A CA 1
ATOM 1468 C C . TYR A 1 192 ? -20.359 12.788 19.285 1.00 83.56 192 TYR A C 1
ATOM 1470 O O . TYR A 1 192 ? -20.493 13.931 19.722 1.00 83.56 192 TYR A O 1
ATOM 1478 N N . TYR A 1 193 ? -20.394 11.695 20.031 1.00 82.94 193 TYR A N 1
ATOM 1479 C CA . TYR A 1 193 ? -20.507 11.648 21.479 1.00 82.94 193 TYR A CA 1
ATOM 1480 C C . TYR A 1 193 ? -19.267 10.923 21.981 1.00 82.94 193 TYR A C 1
ATOM 1482 O O . TYR A 1 193 ? -18.998 9.791 21.559 1.00 82.94 193 TYR A O 1
ATOM 1490 N N . VAL A 1 194 ? -18.469 11.608 22.795 1.00 80.56 194 VAL A N 1
ATOM 1491 C CA . VAL A 1 194 ? -17.144 11.127 23.186 1.00 80.56 194 VAL A CA 1
ATOM 1492 C C . VAL A 1 194 ? -17.030 11.056 24.704 1.00 80.56 194 VAL A C 1
ATOM 1494 O O . VAL A 1 194 ? -17.386 11.995 25.408 1.00 80.56 194 VAL A O 1
ATOM 1497 N N . GLU A 1 195 ? -16.504 9.943 25.197 1.00 79.31 195 GLU A N 1
ATOM 1498 C CA . GLU A 1 195 ? -16.158 9.715 26.598 1.00 79.31 195 GLU A CA 1
ATOM 1499 C C . GLU A 1 195 ? -14.640 9.543 26.701 1.00 79.31 195 GLU A C 1
ATOM 1501 O O . GLU A 1 195 ? -14.042 8.840 25.880 1.00 79.31 195 GLU A O 1
ATOM 1506 N N . ILE A 1 196 ? -14.007 10.233 27.654 1.00 82.31 196 ILE A N 1
ATOM 1507 C CA . ILE A 1 196 ? -12.543 10.305 27.770 1.00 82.31 196 ILE A CA 1
ATOM 1508 C C . ILE A 1 196 ? -12.101 10.193 29.225 1.00 82.31 196 ILE A C 1
ATOM 1510 O O . ILE A 1 196 ? -12.574 10.954 30.071 1.00 82.31 196 ILE A O 1
ATOM 1514 N N . ASP A 1 197 ? -11.102 9.350 29.474 1.00 83.00 197 ASP A N 1
ATOM 1515 C CA . ASP A 1 197 ? -10.345 9.346 30.726 1.00 83.00 197 ASP A CA 1
ATOM 1516 C C . ASP A 1 197 ? -9.134 10.288 30.607 1.00 83.00 197 ASP A C 1
ATOM 1518 O O . ASP A 1 197 ? -8.193 10.053 29.839 1.00 83.00 197 ASP A O 1
ATOM 1522 N N . LEU A 1 198 ? -9.186 11.397 31.347 1.00 84.38 198 LEU A N 1
ATOM 1523 C CA . LEU A 1 198 ? -8.155 12.425 31.425 1.00 84.38 198 LEU A CA 1
ATOM 1524 C C . LEU A 1 198 ? -7.255 12.202 32.632 1.00 84.38 198 LEU A C 1
ATOM 1526 O O . LEU A 1 198 ? -7.670 12.322 33.780 1.00 84.38 198 LEU A O 1
ATOM 1530 N N . GLU A 1 199 ? -5.976 12.011 32.373 1.00 88.38 199 GLU A N 1
ATOM 1531 C CA . GLU A 1 199 ? -4.943 11.934 33.388 1.00 88.38 199 GLU A CA 1
ATOM 1532 C C . GLU A 1 199 ? -4.298 13.305 33.644 1.00 88.38 199 GLU A C 1
ATOM 1534 O O . GLU A 1 199 ? -3.869 14.005 32.718 1.00 88.38 199 GLU A O 1
ATOM 1539 N N . THR A 1 200 ? -4.148 13.666 34.917 1.00 85.00 200 THR A N 1
ATOM 1540 C CA . THR A 1 200 ? -3.530 14.928 35.362 1.00 85.00 200 THR A CA 1
ATOM 1541 C C . THR A 1 200 ? -2.670 14.740 36.612 1.00 85.00 200 THR A C 1
ATOM 1543 O O . THR A 1 200 ? -2.735 13.709 37.259 1.00 85.00 200 THR A O 1
ATOM 1546 N N . ASP A 1 201 ? -1.847 15.715 36.995 1.00 83.25 201 ASP A N 1
ATOM 1547 C CA . ASP A 1 201 ? -1.012 15.616 38.204 1.00 83.25 201 ASP A CA 1
ATOM 1548 C C . ASP A 1 201 ? -1.855 15.379 39.479 1.00 83.25 201 ASP A C 1
ATOM 1550 O O . ASP A 1 201 ? -2.736 16.174 39.817 1.00 83.25 201 ASP A O 1
ATOM 1554 N N . GLY A 1 202 ? -1.561 14.290 40.203 1.00 79.38 202 GLY A N 1
ATOM 1555 C CA . GLY A 1 202 ? -2.241 13.911 41.445 1.00 79.38 202 GLY A CA 1
ATOM 1556 C C . GLY A 1 202 ? -1.982 14.847 42.631 1.00 79.38 202 GLY A C 1
ATOM 1557 O O . GLY A 1 202 ? -2.652 14.727 43.654 1.00 79.38 202 GLY A O 1
ATOM 1558 N N . ALA A 1 203 ? -1.041 15.790 42.516 1.00 78.38 203 ALA A N 1
ATOM 1559 C CA . ALA A 1 203 ? -0.838 16.850 43.504 1.00 78.38 203 ALA A CA 1
ATOM 1560 C C . ALA A 1 203 ? -1.879 17.985 43.412 1.00 78.38 203 ALA A C 1
ATOM 1562 O O . ALA A 1 203 ? -1.957 18.826 44.312 1.00 78.38 203 ALA A O 1
ATOM 1563 N N . LEU A 1 204 ? -2.665 18.045 42.331 1.00 78.38 204 LEU A N 1
ATOM 1564 C CA . LEU A 1 204 ? -3.685 19.074 42.141 1.00 78.38 204 LEU A CA 1
ATOM 1565 C C . LEU A 1 204 ? -4.898 18.839 43.045 1.00 78.38 204 LEU A C 1
ATOM 1567 O O . LEU A 1 204 ? -5.311 17.711 43.303 1.00 78.38 204 LEU A O 1
ATOM 1571 N N . SER A 1 205 ? -5.533 19.928 43.483 1.00 80.94 205 SER A N 1
ATOM 1572 C CA . SER A 1 205 ? -6.852 19.825 44.112 1.00 80.94 205 SER A CA 1
ATOM 1573 C C . SER A 1 205 ? -7.904 19.406 43.084 1.00 80.94 205 SER A C 1
ATOM 1575 O O . SER A 1 205 ? -7.810 19.761 41.907 1.00 80.94 205 SER A O 1
ATOM 1577 N N . LEU A 1 206 ? -8.967 18.739 43.543 1.00 71.06 206 LEU A N 1
ATOM 1578 C CA . LEU A 1 206 ? -10.102 18.365 42.694 1.00 71.06 206 LEU A CA 1
ATOM 1579 C C . LEU A 1 206 ? -10.665 19.565 41.916 1.00 71.06 206 LEU A C 1
ATOM 1581 O O . LEU A 1 206 ? -11.005 19.434 40.747 1.00 71.06 206 LEU A O 1
ATOM 1585 N N . GLN A 1 207 ? -10.711 20.751 42.530 1.00 70.75 207 GLN A N 1
ATOM 1586 C CA . GLN A 1 207 ? -11.175 21.967 41.861 1.00 70.75 207 GLN A CA 1
ATOM 1587 C C . GLN A 1 207 ? -10.241 22.404 40.721 1.00 70.75 207 GLN A C 1
ATOM 1589 O O . GLN A 1 207 ? -10.716 22.840 39.675 1.00 70.75 207 GLN A O 1
ATOM 1594 N N . GLN A 1 208 ? -8.923 22.287 40.901 1.00 77.81 208 GLN A N 1
ATOM 1595 C CA . GLN A 1 208 ? -7.940 22.608 39.860 1.00 77.81 208 GLN A CA 1
ATOM 1596 C C . GLN A 1 208 ? -7.978 21.590 38.719 1.00 77.81 208 GLN A C 1
ATOM 1598 O O . GLN A 1 208 ? -7.999 21.982 37.555 1.00 77.81 208 GLN A O 1
ATOM 1603 N N . ALA A 1 209 ? -8.038 20.301 39.055 1.00 79.06 209 ALA A N 1
ATOM 1604 C CA . ALA A 1 209 ? -8.147 19.216 38.089 1.00 79.06 209 ALA A CA 1
ATOM 1605 C C . ALA A 1 209 ? -9.443 19.330 37.266 1.00 79.06 209 ALA A C 1
ATOM 1607 O O . ALA A 1 209 ? -9.407 19.303 36.037 1.00 79.06 209 ALA A O 1
ATOM 1608 N N . HIS A 1 210 ? -10.571 19.587 37.934 1.00 81.75 210 HIS A N 1
ATOM 1609 C CA . HIS A 1 210 ? -11.847 19.856 37.275 1.00 81.75 210 HIS A CA 1
ATOM 1610 C C . HIS A 1 210 ? -11.791 21.110 36.396 1.00 81.75 210 HIS A C 1
ATOM 1612 O O . HIS A 1 210 ? -12.277 21.084 35.275 1.00 81.75 210 HIS A O 1
ATOM 1618 N N . GLY A 1 211 ? -11.127 22.185 36.834 1.00 82.38 211 GLY A N 1
ATOM 1619 C CA . GLY A 1 211 ? -10.946 23.385 36.012 1.00 82.38 211 GLY A CA 1
ATOM 1620 C C . GLY A 1 211 ? -10.179 23.129 34.705 1.00 82.38 211 GLY A C 1
ATOM 1621 O O . GLY A 1 211 ? -10.518 23.714 33.671 1.00 82.38 211 GLY A O 1
ATOM 1622 N N . LEU A 1 212 ? -9.179 22.241 34.727 1.00 88.69 212 LEU A N 1
ATOM 1623 C CA . LEU A 1 212 ? -8.461 21.806 33.523 1.00 88.69 212 LEU A CA 1
ATOM 1624 C C . LEU A 1 212 ? -9.362 20.973 32.605 1.00 88.69 212 LEU A C 1
ATOM 1626 O O . LEU A 1 212 ? -9.419 21.255 31.408 1.00 88.69 212 LEU A O 1
ATOM 1630 N N . ALA A 1 213 ? -10.110 20.020 33.164 1.00 84.00 213 ALA A N 1
ATOM 1631 C CA . ALA A 1 213 ? -11.064 19.204 32.416 1.00 84.00 213 ALA A CA 1
ATOM 1632 C C . ALA A 1 213 ? -12.176 20.053 31.773 1.00 84.00 213 ALA A C 1
ATOM 1634 O O . ALA A 1 213 ? -12.392 19.964 30.569 1.00 84.00 213 ALA A O 1
ATOM 1635 N N . SER A 1 214 ? -12.790 20.985 32.510 1.00 87.50 214 SER A N 1
ATOM 1636 C CA . SER A 1 214 ? -13.801 21.900 31.956 1.00 87.50 214 SER A CA 1
ATOM 1637 C C . SER A 1 214 ? -13.233 22.807 30.860 1.00 87.50 214 SER A C 1
ATOM 1639 O O . SER A 1 214 ? -13.916 23.124 29.882 1.00 87.50 214 SER A O 1
ATOM 1641 N N . SER A 1 215 ? -11.972 23.236 30.997 1.00 92.19 215 SER A N 1
ATOM 1642 C CA . SER A 1 215 ? -11.288 24.022 29.961 1.00 92.19 215 SER A CA 1
ATOM 1643 C C . SER A 1 215 ? -11.044 23.197 28.699 1.00 92.19 215 SER A C 1
ATOM 1645 O O . SER A 1 215 ? -11.207 23.709 27.590 1.00 92.19 215 SER A O 1
ATOM 1647 N N . PHE A 1 216 ? -10.671 21.928 28.866 1.00 93.88 216 PHE A N 1
ATOM 1648 C CA . PHE A 1 216 ? -10.525 20.972 27.778 1.00 93.88 216 PHE A CA 1
ATOM 1649 C C . PHE A 1 216 ? -11.860 20.733 27.061 1.00 93.88 216 PHE A C 1
ATOM 1651 O O . PHE A 1 216 ? -11.929 20.929 25.849 1.00 93.88 216 PHE A O 1
ATOM 1658 N N . GLU A 1 217 ? -12.929 20.429 27.802 1.00 88.50 217 GLU A N 1
ATOM 1659 C CA . GLU A 1 217 ? -14.278 20.205 27.266 1.00 88.50 217 GLU A CA 1
ATOM 1660 C C . GLU A 1 217 ? -14.783 21.409 26.466 1.00 88.50 217 GLU A C 1
ATOM 1662 O O . GLU A 1 217 ? -15.217 21.278 25.321 1.00 88.50 217 GLU A O 1
ATOM 1667 N N . THR A 1 218 ? -14.654 22.609 27.041 1.00 92.06 218 THR A N 1
ATOM 1668 C CA . THR A 1 218 ? -15.095 23.855 26.400 1.00 92.06 218 THR A CA 1
ATOM 1669 C C . THR A 1 218 ? -14.349 24.105 25.090 1.00 92.06 218 THR A C 1
ATOM 1671 O O . THR A 1 218 ? -14.957 24.501 24.095 1.00 92.06 218 THR A O 1
ATOM 1674 N N . ARG A 1 219 ? -13.029 23.872 25.060 1.00 94.50 219 ARG A N 1
ATOM 1675 C CA . ARG A 1 219 ? -12.229 24.033 23.835 1.00 94.50 219 ARG A CA 1
ATOM 1676 C C . ARG A 1 219 ? -12.558 22.972 22.795 1.00 94.50 219 ARG A C 1
ATOM 1678 O O . ARG A 1 219 ? -12.675 23.310 21.623 1.00 94.50 219 ARG A O 1
ATOM 1685 N N . ALA A 1 220 ? -12.738 21.723 23.211 1.00 93.00 220 ALA A N 1
ATOM 1686 C CA . ALA A 1 220 ? -13.093 20.633 22.314 1.00 93.00 220 ALA A CA 1
ATOM 1687 C C . ALA A 1 220 ? -14.436 20.894 21.616 1.00 93.00 220 ALA A C 1
ATOM 1689 O O . ALA A 1 220 ? -14.501 20.832 20.391 1.00 93.00 220 ALA A O 1
ATOM 1690 N N . LEU A 1 221 ? -15.473 21.281 22.366 1.00 92.44 221 LEU A N 1
ATOM 1691 C CA . LEU A 1 221 ? -16.787 21.621 21.805 1.00 92.44 221 LEU A CA 1
ATOM 1692 C C . LEU A 1 221 ? -16.751 22.870 20.907 1.00 92.44 221 LEU A C 1
ATOM 1694 O O . LEU A 1 221 ? -17.533 22.976 19.965 1.00 92.44 221 LEU A O 1
ATOM 1698 N N . ALA A 1 222 ? -15.845 23.817 21.169 1.00 93.56 222 ALA A N 1
ATOM 1699 C CA . ALA A 1 222 ? -15.681 25.009 20.337 1.00 93.56 222 ALA A CA 1
ATOM 1700 C C . ALA A 1 222 ? -14.907 24.737 19.032 1.00 93.56 222 ALA A C 1
ATOM 1702 O O . ALA A 1 222 ? -15.207 25.343 18.003 1.00 93.56 222 ALA A O 1
ATOM 1703 N N . GLU A 1 223 ? -13.901 23.858 19.066 1.00 93.81 223 GLU A N 1
ATOM 1704 C CA . GLU A 1 223 ? -13.033 23.564 17.918 1.00 93.81 223 GLU A CA 1
ATOM 1705 C C . GLU A 1 223 ? -13.550 22.423 17.025 1.00 93.81 223 GLU A C 1
ATOM 1707 O O . GLU A 1 223 ? -13.124 22.330 15.872 1.00 93.81 223 GLU A O 1
ATOM 1712 N N . ILE A 1 224 ? -14.457 21.571 17.522 1.00 93.06 224 ILE A N 1
ATOM 1713 C CA . ILE A 1 224 ? -14.962 20.380 16.820 1.00 93.06 224 ILE A CA 1
ATOM 1714 C C . ILE A 1 224 ? -16.482 20.526 16.579 1.00 93.06 224 ILE A C 1
ATOM 1716 O O . ILE A 1 224 ? -17.281 20.160 17.438 1.00 93.06 224 ILE A O 1
ATOM 1720 N N . PRO A 1 225 ? -16.924 21.046 15.411 1.00 88.12 225 PRO A N 1
ATOM 1721 C CA . PRO A 1 225 ? -18.327 21.435 15.165 1.00 88.12 225 PRO A CA 1
ATOM 1722 C C . PRO A 1 225 ? -19.353 20.290 15.206 1.00 88.12 225 PRO A C 1
ATOM 1724 O O . PRO A 1 225 ? -20.564 20.498 15.338 1.00 88.12 225 PRO A O 1
ATOM 1727 N N . ASP A 1 226 ? -18.886 19.069 15.000 1.00 88.69 226 ASP A N 1
ATOM 1728 C CA . ASP A 1 226 ? -19.647 17.827 14.950 1.00 88.69 226 ASP A CA 1
ATOM 1729 C C . ASP A 1 226 ? -19.574 17.015 16.250 1.00 88.69 226 ASP A C 1
ATOM 1731 O O . ASP A 1 226 ? -20.260 16.001 16.356 1.00 88.69 226 ASP A O 1
ATOM 1735 N N . LEU A 1 227 ? -18.843 17.491 17.262 1.00 88.81 227 LEU A N 1
ATOM 1736 C CA . LEU A 1 227 ? -18.892 16.967 18.625 1.00 88.81 227 LEU A CA 1
ATOM 1737 C C . LEU A 1 227 ? -20.139 17.522 19.326 1.00 88.81 227 LEU A C 1
ATOM 1739 O O . LEU A 1 227 ? -20.225 18.717 19.600 1.00 88.81 227 LEU A O 1
ATOM 1743 N N . ALA A 1 228 ? -21.139 16.674 19.560 1.00 81.00 228 ALA A N 1
ATOM 1744 C CA . ALA A 1 228 ? -22.350 17.066 20.279 1.00 81.00 228 ALA A CA 1
ATOM 1745 C C . ALA A 1 228 ? -22.150 17.041 21.794 1.00 81.00 228 ALA A C 1
ATOM 1747 O O . ALA A 1 228 ? -22.691 17.900 22.487 1.00 81.00 228 ALA A O 1
ATOM 1748 N N . GLU A 1 229 ? -21.387 16.070 22.294 1.00 78.94 229 GLU A N 1
ATOM 1749 C CA . GLU A 1 229 ? -21.180 15.874 23.723 1.00 78.94 229 GLU A CA 1
ATOM 1750 C C . GLU A 1 229 ? -19.802 15.277 23.993 1.00 78.94 229 GLU A C 1
ATOM 1752 O O . GLU A 1 229 ? -19.310 14.431 23.239 1.00 78.94 229 GLU A O 1
ATOM 1757 N N . LEU A 1 230 ? -19.191 15.732 25.083 1.00 82.50 230 LEU A N 1
ATOM 1758 C CA . LEU A 1 230 ? -17.919 15.245 25.582 1.00 82.50 230 LEU A CA 1
ATOM 1759 C C . LEU A 1 230 ? -18.024 15.093 27.094 1.00 82.50 230 LEU A C 1
ATOM 1761 O O . LEU A 1 230 ? -18.231 16.081 27.793 1.00 82.50 230 LEU A O 1
ATOM 1765 N N . THR A 1 231 ? -17.878 13.864 27.573 1.00 77.00 231 THR A N 1
ATOM 1766 C CA . THR A 1 231 ? -17.856 13.549 29.001 1.00 77.00 231 THR A CA 1
ATOM 1767 C C . THR A 1 231 ? -16.444 13.159 29.397 1.00 77.00 231 THR A C 1
ATOM 1769 O O . THR A 1 231 ? -15.830 12.307 28.752 1.00 77.00 231 THR A O 1
ATOM 1772 N N . THR A 1 232 ? -15.926 13.785 30.451 1.00 77.31 232 THR A N 1
ATOM 1773 C CA . THR A 1 232 ? -14.583 13.498 30.949 1.00 77.31 232 THR A CA 1
ATOM 1774 C C . THR A 1 232 ? -14.611 12.906 32.347 1.00 77.31 232 THR A C 1
ATOM 1776 O O . THR A 1 232 ? -15.377 13.318 33.220 1.00 77.31 232 THR A O 1
ATOM 1779 N N . HIS A 1 233 ? -13.737 11.934 32.557 1.00 76.81 233 HIS A N 1
ATOM 1780 C CA . HIS A 1 233 ? -13.403 11.395 33.862 1.00 76.81 233 HIS A CA 1
ATOM 1781 C C . HIS A 1 233 ? -11.949 11.762 34.170 1.00 76.81 233 HIS A C 1
ATOM 1783 O O . HIS A 1 233 ? -11.117 11.805 33.270 1.00 76.81 233 HIS A O 1
ATOM 1789 N N . ILE A 1 234 ? -11.653 12.140 35.415 1.00 77.75 234 ILE A N 1
ATOM 1790 C CA . ILE A 1 234 ? -10.357 12.713 35.793 1.00 77.75 234 ILE A CA 1
ATOM 1791 C C . ILE A 1 234 ? -9.628 11.737 36.699 1.00 77.75 234 ILE A C 1
ATOM 1793 O O . ILE A 1 234 ? -10.099 11.437 37.796 1.00 77.75 234 ILE A O 1
ATOM 1797 N N . GLU A 1 235 ? -8.438 11.333 36.279 1.00 76.19 235 GLU A N 1
ATOM 1798 C CA . GLU A 1 235 ? -7.590 10.390 36.989 1.00 76.19 235 GLU A CA 1
ATOM 1799 C C . GLU A 1 235 ? -6.217 11.008 37.313 1.00 76.19 235 GLU A C 1
ATOM 1801 O O . GLU A 1 235 ? -5.678 11.817 36.549 1.00 76.19 235 GLU A O 1
ATOM 1806 N N . PRO A 1 236 ? -5.610 10.677 38.464 1.00 75.81 236 PRO A N 1
ATOM 1807 C CA . PRO A 1 236 ? -4.257 11.112 38.776 1.00 75.81 236 PRO A CA 1
ATOM 1808 C C . PRO A 1 236 ? -3.220 10.319 37.960 1.00 75.81 236 PRO A C 1
ATOM 1810 O O . PRO A 1 236 ? -3.127 9.095 38.041 1.00 75.81 236 PRO A O 1
ATOM 1813 N N . ARG A 1 237 ? -2.363 11.031 37.226 1.00 71.44 237 ARG A N 1
ATOM 1814 C CA . ARG A 1 237 ? -1.253 10.492 36.440 1.00 71.44 237 ARG A CA 1
ATOM 1815 C C . ARG A 1 237 ? -0.257 9.795 37.364 1.00 71.44 237 ARG A C 1
ATOM 1817 O O . ARG A 1 237 ? 0.324 10.413 38.255 1.00 71.44 237 ARG A O 1
ATOM 1824 N N . GLY A 1 238 ? 0.002 8.518 37.101 1.00 54.09 238 GLY A N 1
ATOM 1825 C CA . GLY A 1 238 ? 1.122 7.800 37.707 1.00 54.09 238 GLY A CA 1
ATOM 1826 C C . GLY A 1 238 ? 0.943 7.381 39.169 1.00 54.09 238 GLY A C 1
ATOM 1827 O O . GLY A 1 238 ? 1.936 6.999 39.790 1.00 54.09 238 GLY A O 1
ATOM 1828 N N . GLN A 1 239 ? -0.275 7.368 39.725 1.00 42.38 239 GLN A N 1
ATOM 1829 C CA . GLN A 1 239 ? -0.508 6.571 40.931 1.00 42.38 239 GLN A CA 1
ATOM 1830 C C . GLN A 1 239 ? -0.549 5.084 40.558 1.00 42.38 239 GLN A C 1
ATOM 1832 O O . GLN A 1 239 ? -1.593 4.514 40.257 1.00 42.38 239 GLN A O 1
ATOM 1837 N N . LEU A 1 240 ? 0.608 4.424 40.665 1.00 38.94 240 LEU A N 1
ATOM 1838 C CA . LEU A 1 240 ? 0.622 3.067 41.204 1.00 38.94 240 LEU A CA 1
ATOM 1839 C C . LEU A 1 240 ? -0.040 3.167 42.581 1.00 38.94 240 LEU A C 1
ATOM 1841 O O . LEU A 1 240 ? 0.602 3.579 43.545 1.00 38.94 240 LEU A O 1
ATOM 1845 N N . MET A 1 241 ? -1.341 2.891 42.653 1.00 32.59 241 MET A N 1
ATOM 1846 C CA . MET A 1 241 ? -2.049 2.827 43.924 1.00 32.59 241 MET A CA 1
ATOM 1847 C C . MET A 1 241 ? -1.393 1.733 44.771 1.00 32.59 241 MET A C 1
ATOM 1849 O O . MET A 1 241 ? -1.610 0.540 44.548 1.00 32.59 241 MET A O 1
ATOM 1853 N N . GLU A 1 242 ? -0.592 2.128 45.761 1.00 30.70 242 GLU A N 1
ATOM 1854 C CA . GLU A 1 242 ? -0.447 1.309 46.956 1.00 30.70 242 GLU A CA 1
ATOM 1855 C C . GLU A 1 242 ? -1.850 1.155 47.539 1.00 30.70 242 GLU A C 1
ATOM 1857 O O . GLU A 1 242 ? -2.528 2.132 47.855 1.00 30.70 242 GLU A O 1
ATOM 1862 N N . ALA A 1 243 ? -2.315 -0.092 47.583 1.00 37.12 243 ALA A N 1
ATOM 1863 C CA . ALA A 1 243 ? -3.623 -0.449 48.094 1.00 37.12 243 ALA A CA 1
ATOM 1864 C C . ALA A 1 243 ? -3.790 0.088 49.521 1.00 37.12 243 ALA A C 1
ATOM 1866 O O . ALA A 1 243 ? -3.160 -0.423 50.447 1.00 37.12 243 ALA A O 1
ATOM 1867 N N . VAL A 1 244 ? -4.660 1.081 49.702 1.00 34.50 244 VAL A N 1
ATOM 1868 C CA . VAL A 1 244 ? -5.098 1.519 51.027 1.00 34.50 244 VAL A CA 1
ATOM 1869 C C . VAL A 1 244 ? -6.619 1.621 51.051 1.00 34.50 244 VAL A C 1
ATOM 1871 O O . VAL A 1 244 ? -7.227 2.342 50.269 1.00 34.50 244 VAL A O 1
ATOM 1874 N N . ASP A 1 245 ? -7.160 0.829 51.975 1.00 37.31 245 ASP A N 1
ATOM 1875 C CA . ASP A 1 245 ? -8.515 0.739 52.511 1.00 37.31 245 ASP A CA 1
ATOM 1876 C C . ASP A 1 245 ? -9.686 0.581 51.532 1.00 37.31 245 ASP A C 1
ATOM 1878 O O . ASP A 1 245 ? -10.293 1.516 51.019 1.00 37.31 245 ASP A O 1
ATOM 1882 N N . LEU A 1 246 ? -10.031 -0.700 51.374 1.00 47.88 246 LEU A N 1
ATOM 1883 C CA . LEU A 1 246 ? -11.240 -1.239 50.770 1.00 47.88 246 LEU A CA 1
ATOM 1884 C C . LEU A 1 246 ? -12.489 -0.528 51.316 1.00 47.88 246 LEU A C 1
ATOM 1886 O O . LEU A 1 246 ? -12.743 -0.545 52.522 1.00 47.88 246 LEU A O 1
ATOM 1890 N N . ASP A 1 247 ? -13.316 -0.010 50.408 1.00 62.53 247 ASP A N 1
ATOM 1891 C CA . ASP A 1 247 ? -14.727 0.293 50.668 1.00 62.53 247 ASP A CA 1
ATOM 1892 C C . ASP A 1 247 ? -15.378 -0.898 51.408 1.00 62.53 247 ASP A C 1
ATOM 1894 O O . ASP A 1 247 ? -15.049 -2.053 51.132 1.00 62.53 247 ASP A O 1
ATOM 1898 N N . VAL A 1 248 ? -16.280 -0.670 52.368 1.00 66.56 248 VAL A N 1
ATOM 1899 C CA . VAL A 1 248 ? -16.825 -1.726 53.256 1.00 66.56 248 VAL A CA 1
ATOM 1900 C C . VAL A 1 248 ? -17.397 -2.907 52.451 1.00 66.56 248 VAL A C 1
ATOM 1902 O O . VAL A 1 248 ? -17.226 -4.071 52.828 1.00 66.56 248 VAL A O 1
ATOM 1905 N N . GLU A 1 249 ? -18.010 -2.629 51.296 1.00 71.00 249 GLU A N 1
ATOM 1906 C CA . GLU A 1 249 ? -18.486 -3.651 50.354 1.00 71.00 249 GLU A CA 1
ATOM 1907 C C . GLU A 1 249 ? -17.345 -4.373 49.617 1.00 71.00 249 GLU A C 1
ATOM 1909 O O . GLU A 1 249 ? -17.367 -5.602 49.513 1.00 71.00 249 GLU A O 1
ATOM 1914 N N . GLN A 1 250 ? -16.308 -3.655 49.170 1.00 72.88 250 GLN A N 1
ATOM 1915 C CA . GLN A 1 250 ? -15.106 -4.269 48.589 1.00 72.88 250 GLN A CA 1
ATOM 1916 C C . GLN A 1 250 ? -14.391 -5.164 49.607 1.00 72.88 250 GLN A C 1
ATOM 1918 O O . GLN A 1 250 ? -13.955 -6.262 49.261 1.00 72.88 250 GLN A O 1
ATOM 1923 N N . GLY A 1 251 ? -14.328 -4.747 50.874 1.00 74.00 251 GLY A N 1
ATOM 1924 C CA . GLY A 1 251 ? -13.769 -5.526 51.974 1.00 74.00 251 GLY A CA 1
ATOM 1925 C C . GLY A 1 251 ? -14.546 -6.816 52.217 1.00 74.00 251 GLY A C 1
ATOM 1926 O O . GLY A 1 251 ? -13.949 -7.889 52.347 1.00 74.00 251 GLY A O 1
ATOM 1927 N N . ARG A 1 252 ? -15.882 -6.746 52.186 1.00 81.25 252 ARG A N 1
ATOM 1928 C CA . ARG A 1 252 ? -16.759 -7.920 52.308 1.00 81.25 252 ARG A CA 1
ATOM 1929 C C . ARG A 1 252 ? -16.568 -8.903 51.154 1.00 81.25 252 ARG A C 1
ATOM 1931 O O . ARG A 1 252 ? -16.495 -10.115 51.379 1.00 81.25 252 ARG A O 1
ATOM 1938 N N . ILE A 1 253 ? -16.456 -8.403 49.926 1.00 84.38 253 ILE A N 1
ATOM 1939 C CA . ILE A 1 253 ? -16.250 -9.241 48.740 1.00 84.38 253 ILE A CA 1
ATOM 1940 C C . ILE A 1 253 ? -14.855 -9.848 48.749 1.00 84.38 253 ILE A C 1
ATOM 1942 O O . ILE A 1 253 ? -14.727 -11.053 48.561 1.00 84.38 253 ILE A O 1
ATOM 1946 N N . ALA A 1 254 ? -13.822 -9.066 49.060 1.00 83.12 254 ALA A N 1
ATOM 1947 C CA . ALA A 1 254 ? -12.463 -9.570 49.190 1.00 83.12 254 ALA A CA 1
ATOM 1948 C C . ALA A 1 254 ? -12.368 -10.671 50.259 1.00 83.12 254 ALA A C 1
ATOM 1950 O O . ALA A 1 254 ? -11.737 -11.703 50.027 1.00 83.12 254 ALA A O 1
ATOM 1951 N N . ALA A 1 255 ? -13.034 -10.501 51.407 1.00 82.62 255 ALA A N 1
ATOM 1952 C CA . ALA A 1 255 ? -13.107 -11.526 52.447 1.00 82.62 255 ALA A CA 1
ATOM 1953 C C . ALA A 1 255 ? -13.823 -12.798 51.958 1.00 82.62 255 ALA A C 1
ATOM 1955 O O . ALA A 1 255 ? -13.330 -13.906 52.174 1.00 82.62 255 ALA A O 1
ATOM 1956 N N . THR A 1 256 ? -14.940 -12.642 51.242 1.00 86.00 256 THR A N 1
ATOM 1957 C CA . THR A 1 256 ? -15.704 -13.765 50.673 1.00 86.00 256 THR A CA 1
ATOM 1958 C C . THR A 1 256 ? -14.882 -14.525 49.632 1.00 86.00 256 THR A C 1
ATOM 1960 O O . THR A 1 256 ? -14.811 -15.752 49.679 1.00 86.00 256 THR A O 1
ATOM 1963 N N . VAL A 1 257 ? -14.196 -13.816 48.730 1.00 85.62 257 VAL A N 1
ATOM 1964 C CA . VAL A 1 257 ? -13.306 -14.417 47.726 1.00 85.62 257 VAL A CA 1
ATOM 1965 C C . VAL A 1 257 ? -12.195 -15.209 48.412 1.00 85.62 257 VAL A C 1
ATOM 1967 O O . VAL A 1 257 ? -12.018 -16.384 48.097 1.00 85.62 257 VAL A O 1
ATOM 1970 N N . ARG A 1 258 ? -11.501 -14.633 49.407 1.00 85.44 258 ARG A N 1
ATOM 1971 C CA . ARG A 1 258 ? -10.466 -15.361 50.170 1.00 85.44 258 ARG A CA 1
ATOM 1972 C C . ARG A 1 258 ? -11.025 -16.618 50.832 1.00 85.44 258 ARG A C 1
ATOM 1974 O O 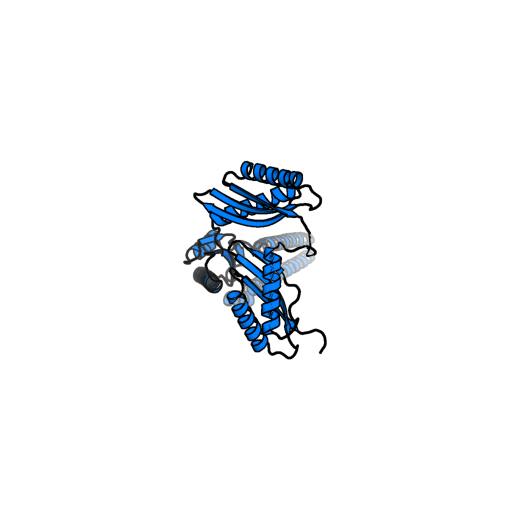. ARG A 1 258 ? -10.385 -17.663 50.783 1.00 85.44 258 ARG A O 1
ATOM 1981 N N . GLN A 1 259 ? -12.223 -16.548 51.410 1.00 84.62 259 GLN A N 1
ATOM 1982 C CA . GLN A 1 259 ? -12.869 -17.703 52.033 1.00 84.62 259 GLN A CA 1
ATOM 1983 C C . GLN A 1 259 ? -13.167 -18.817 51.017 1.00 84.62 259 GLN A C 1
ATOM 1985 O O . GLN A 1 259 ? -12.907 -19.987 51.300 1.00 84.62 259 GLN A O 1
ATOM 1990 N N . VAL A 1 260 ? -13.690 -18.474 49.835 1.00 85.25 260 VAL A N 1
ATOM 1991 C CA . VAL A 1 260 ? -13.998 -19.447 48.773 1.00 85.25 260 VAL A CA 1
ATOM 1992 C C . VAL A 1 260 ? -12.726 -20.080 48.219 1.00 85.25 260 VAL A C 1
ATOM 1994 O O . VAL A 1 260 ? -12.671 -21.304 48.077 1.00 85.25 260 VAL A O 1
ATOM 1997 N N . VAL A 1 261 ? -11.693 -19.274 47.961 1.00 83.81 261 VAL A N 1
ATOM 1998 C CA . VAL A 1 261 ? -10.408 -19.782 47.472 1.00 83.81 261 VAL A CA 1
ATOM 1999 C C . VAL A 1 261 ? -9.797 -20.729 48.502 1.00 83.81 261 VAL A C 1
ATOM 2001 O O . VAL A 1 261 ? -9.525 -21.877 48.161 1.00 83.81 261 VAL A O 1
ATOM 2004 N N . ASN A 1 262 ? -9.706 -20.322 49.771 1.00 82.69 262 ASN A N 1
ATOM 2005 C CA . ASN A 1 262 ? -9.121 -21.144 50.835 1.00 82.69 262 ASN A CA 1
ATOM 2006 C C . ASN A 1 262 ? -9.891 -22.452 51.077 1.00 82.69 262 ASN A C 1
ATOM 2008 O O . ASN A 1 262 ? -9.277 -23.483 51.348 1.00 82.69 262 ASN A O 1
ATOM 2012 N N . ALA A 1 26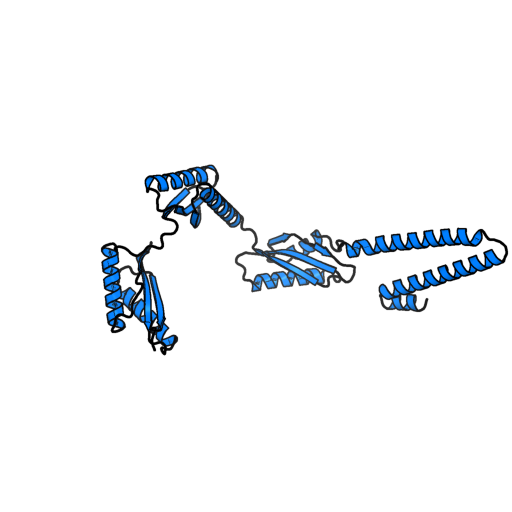3 ? -11.222 -22.443 50.945 1.00 80.81 263 ALA A N 1
ATOM 2013 C CA . ALA A 1 263 ? -12.036 -23.656 51.046 1.00 80.81 263 ALA A CA 1
ATOM 2014 C C . ALA A 1 263 ? -11.779 -24.645 49.894 1.00 80.81 263 ALA A C 1
ATOM 2016 O O . ALA A 1 263 ? -11.933 -25.850 50.073 1.00 80.81 263 ALA A O 1
ATOM 2017 N N . THR A 1 264 ? -11.385 -24.138 48.725 1.00 76.38 264 THR A N 1
ATOM 2018 C CA . THR A 1 264 ? -11.156 -24.936 47.511 1.00 76.38 264 THR A CA 1
ATOM 2019 C C . THR A 1 264 ? -9.717 -25.447 47.429 1.00 76.38 264 THR A C 1
ATOM 2021 O O . THR A 1 264 ? -9.471 -26.543 46.930 1.00 76.38 264 THR A O 1
ATOM 2024 N N . THR A 1 265 ? -8.754 -24.668 47.927 1.00 71.00 265 THR A N 1
ATOM 2025 C CA . THR A 1 265 ? -7.316 -24.968 47.836 1.00 71.00 265 THR A CA 1
ATOM 2026 C C . THR A 1 265 ? -6.722 -25.568 49.105 1.00 71.00 265 THR A C 1
ATOM 2028 O O . THR A 1 265 ? -5.593 -26.058 49.068 1.00 71.00 265 THR A O 1
ATOM 2031 N N . GLY A 1 266 ? -7.451 -25.539 50.226 1.00 64.75 266 GLY A N 1
ATOM 2032 C CA . GLY A 1 266 ? -6.983 -26.052 51.513 1.00 64.75 266 GLY A CA 1
ATOM 2033 C C . GLY A 1 266 ? -5.864 -25.220 52.155 1.00 64.75 266 GLY A C 1
ATOM 2034 O O . GLY A 1 266 ? -5.186 -25.721 53.050 1.00 64.75 266 GLY A O 1
ATOM 2035 N N . GLY A 1 267 ? -5.639 -23.975 51.711 1.00 68.06 267 GLY A N 1
ATOM 2036 C CA . GLY A 1 267 ? -4.607 -23.089 52.259 1.00 68.06 267 GLY A CA 1
ATOM 2037 C C . GLY A 1 267 ? -4.527 -21.717 51.579 1.00 68.06 267 GLY A C 1
ATOM 2038 O O . GLY A 1 267 ? -5.234 -21.454 50.610 1.00 68.06 267 GLY A O 1
ATOM 2039 N N . ASP A 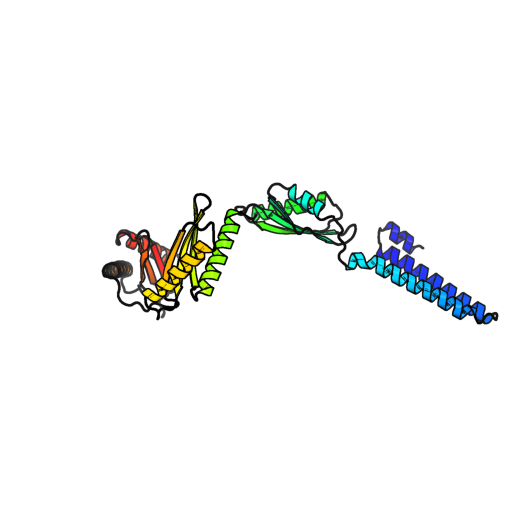1 268 ? -3.634 -20.854 52.076 1.00 63.09 268 ASP A N 1
ATOM 2040 C CA . ASP A 1 268 ? -3.453 -19.470 51.608 1.00 63.09 268 ASP A CA 1
ATOM 2041 C C . ASP A 1 268 ? -2.649 -19.401 50.297 1.00 63.09 268 ASP A C 1
ATOM 2043 O O . ASP A 1 268 ? -1.468 -19.057 50.241 1.00 63.09 268 ASP A O 1
ATOM 2047 N N . THR A 1 269 ? -3.281 -19.837 49.211 1.00 72.38 269 THR A N 1
ATOM 2048 C CA . THR A 1 269 ? -2.696 -19.833 47.860 1.00 72.38 269 THR A CA 1
ATOM 2049 C C . THR A 1 269 ? -2.986 -18.553 47.083 1.00 72.38 269 THR A C 1
ATOM 2051 O O . THR A 1 269 ? -2.450 -18.378 45.988 1.00 72.38 269 THR A O 1
ATOM 2054 N N . CYS A 1 270 ? -3.865 -17.701 47.615 1.00 77.69 270 CYS A N 1
ATOM 2055 C CA . CYS A 1 270 ? -4.360 -16.488 46.981 1.00 77.69 270 CYS A CA 1
ATOM 2056 C C . CYS A 1 270 ? -3.518 -15.286 47.405 1.00 77.69 270 CYS A C 1
ATOM 2058 O O . CYS A 1 270 ? -3.420 -14.980 48.588 1.00 77.69 270 CYS A O 1
ATOM 2060 N N . HIS A 1 271 ? -2.974 -14.541 46.453 1.00 79.69 271 HIS A N 1
ATOM 2061 C CA . HIS A 1 271 ? -2.297 -13.277 46.745 1.00 79.69 271 HIS A CA 1
ATOM 2062 C C . HIS A 1 271 ? -2.567 -12.256 45.642 1.00 79.69 271 HIS A C 1
ATOM 2064 O O . HIS A 1 271 ? -3.137 -12.595 44.606 1.00 79.69 271 HIS A O 1
ATOM 2070 N N . GLN A 1 272 ? -2.226 -10.991 45.915 1.00 78.94 272 GLN A N 1
ATOM 2071 C CA . GLN A 1 272 ? -2.544 -9.857 45.036 1.00 78.94 272 GLN A CA 1
ATOM 2072 C C . GLN A 1 272 ? -4.033 -9.808 44.647 1.00 78.94 272 GLN A C 1
ATOM 2074 O O . GLN A 1 272 ? -4.387 -9.532 43.508 1.00 78.94 272 GLN A O 1
ATOM 2079 N N . LEU A 1 273 ? -4.916 -10.102 45.609 1.00 79.56 273 LEU A N 1
ATOM 2080 C CA . LEU A 1 273 ? -6.356 -10.006 45.398 1.00 79.56 273 LEU A CA 1
ATOM 2081 C C . LEU A 1 273 ? -6.763 -8.543 45.237 1.00 79.56 273 LEU A C 1
ATOM 2083 O O . LEU A 1 273 ? -6.643 -7.762 46.182 1.00 79.56 273 LEU A O 1
ATOM 2087 N N . GLN A 1 274 ? -7.300 -8.223 44.069 1.00 78.75 274 GLN A N 1
ATOM 2088 C CA . GLN A 1 274 ? -7.899 -6.944 43.740 1.00 78.75 274 GLN A CA 1
ATOM 2089 C C . GLN A 1 274 ? -9.389 -7.143 43.482 1.00 78.75 274 GLN A C 1
ATOM 2091 O O . GLN A 1 274 ? -9.812 -8.063 42.777 1.00 78.75 274 GLN A O 1
ATOM 2096 N N . VAL A 1 275 ? -10.191 -6.265 44.072 1.00 80.44 275 VAL A N 1
ATOM 2097 C CA . VAL A 1 275 ? -11.640 -6.224 43.892 1.00 80.44 275 VAL A CA 1
ATOM 2098 C C . VAL A 1 275 ? -11.984 -4.815 43.458 1.00 80.44 275 VAL A C 1
ATOM 2100 O O . VAL A 1 275 ? -11.668 -3.865 44.166 1.00 80.44 275 VAL A O 1
ATOM 2103 N N . HIS A 1 276 ? -12.630 -4.680 42.308 1.00 78.19 276 HIS A N 1
ATOM 2104 C CA . HIS A 1 276 ? -13.110 -3.396 41.817 1.00 78.19 276 HIS A CA 1
ATOM 2105 C C . HIS A 1 276 ? -14.548 -3.527 41.320 1.00 78.19 276 HIS A C 1
ATOM 2107 O O . HIS A 1 276 ? -15.037 -4.617 41.008 1.00 78.19 276 HIS A O 1
ATOM 2113 N N . ARG A 1 277 ? -15.255 -2.400 41.299 1.00 77.62 277 ARG A N 1
ATOM 2114 C CA . ARG A 1 277 ? -16.630 -2.321 40.812 1.00 77.62 277 ARG A CA 1
ATOM 2115 C C . ARG A 1 277 ? -16.594 -1.879 39.351 1.00 77.62 277 ARG A C 1
ATOM 2117 O O . ARG A 1 277 ? -16.116 -0.791 39.067 1.00 77.62 277 ARG A O 1
ATOM 2124 N N . GLY A 1 278 ? -17.061 -2.733 38.448 1.00 65.12 278 GLY A N 1
ATOM 2125 C CA . GLY A 1 278 ? -17.283 -2.405 37.041 1.00 65.12 278 GLY A CA 1
ATOM 2126 C C . GLY A 1 278 ? -18.717 -1.930 36.781 1.00 65.12 278 GLY A C 1
ATOM 2127 O O . GLY A 1 278 ? -19.557 -1.923 37.682 1.00 65.12 278 GLY A O 1
ATOM 2128 N N . ALA A 1 279 ? -19.005 -1.563 35.529 1.00 57.62 279 ALA A N 1
ATOM 2129 C CA . ALA A 1 279 ? -20.292 -0.995 35.115 1.00 57.62 279 ALA A CA 1
ATOM 2130 C C . ALA A 1 279 ? -21.498 -1.935 35.321 1.00 57.62 279 ALA A C 1
ATOM 2132 O O . ALA A 1 279 ? -22.588 -1.466 35.641 1.00 57.62 279 ALA A O 1
ATOM 2133 N N . ALA A 1 280 ? -21.312 -3.249 35.167 1.00 65.00 280 ALA A N 1
ATOM 2134 C CA . ALA A 1 280 ? -22.392 -4.231 35.270 1.00 65.00 280 ALA A CA 1
ATOM 2135 C C . ALA A 1 280 ? -22.284 -5.143 36.519 1.00 65.00 280 ALA A C 1
ATOM 2137 O O . ALA A 1 280 ? -23.254 -5.793 36.914 1.00 65.00 280 ALA A O 1
ATOM 2138 N N . GLY A 1 281 ? -21.176 -5.072 37.267 1.00 82.94 281 GLY A N 1
ATOM 2139 C CA . GLY A 1 281 ? -21.039 -5.754 38.552 1.00 82.94 281 GLY A CA 1
ATOM 2140 C C . GLY A 1 281 ? -19.625 -5.726 39.120 1.00 82.94 281 GLY A C 1
ATOM 2141 O O . GLY A 1 281 ? -18.817 -4.851 38.825 1.00 82.94 281 GLY A O 1
ATOM 2142 N N . TRP A 1 282 ? -19.323 -6.678 39.991 1.00 84.75 282 TRP A N 1
ATOM 2143 C CA . TRP A 1 282 ? -18.021 -6.833 40.619 1.00 84.75 282 TRP A CA 1
ATOM 2144 C C . TRP A 1 282 ? -17.051 -7.562 39.698 1.00 84.75 282 TRP A C 1
ATOM 2146 O O . TRP A 1 282 ? -17.393 -8.564 39.064 1.00 84.75 282 TRP A O 1
ATOM 2156 N N . ALA A 1 283 ? -15.818 -7.074 39.673 1.00 85.00 283 ALA A N 1
ATOM 2157 C CA . ALA A 1 283 ? -14.714 -7.685 38.968 1.00 85.00 283 ALA A CA 1
ATOM 2158 C C . ALA A 1 283 ? -13.587 -7.986 39.957 1.00 85.00 283 ALA A C 1
ATOM 2160 O O . ALA A 1 283 ? -13.230 -7.167 40.809 1.00 85.00 283 ALA A O 1
ATOM 2161 N N . VAL A 1 284 ? -13.056 -9.201 39.865 1.00 85.31 284 VAL A N 1
ATOM 2162 C CA . VAL A 1 284 ? -12.053 -9.713 40.793 1.00 85.31 284 VAL A CA 1
ATOM 2163 C C . VAL A 1 284 ? -10.880 -10.288 40.013 1.00 85.31 284 VAL A C 1
ATOM 2165 O O . VAL A 1 284 ? -11.067 -11.095 39.101 1.00 85.31 284 VAL A O 1
ATOM 2168 N N . SER A 1 285 ? -9.669 -9.901 40.401 1.00 86.38 285 SER A N 1
ATOM 2169 C CA . SER A 1 285 ? -8.420 -10.471 39.898 1.00 86.38 285 SER A CA 1
ATOM 2170 C C . SER A 1 285 ? -7.532 -10.904 41.059 1.00 86.38 285 SER A C 1
ATOM 2172 O O . SER A 1 285 ? -7.461 -10.237 42.090 1.00 86.38 285 SER A O 1
ATOM 2174 N N . PHE A 1 286 ? -6.885 -12.059 40.929 1.00 83.19 286 PHE A N 1
ATOM 2175 C CA . PHE A 1 286 ? -5.929 -12.548 41.922 1.00 83.19 286 PHE A CA 1
ATOM 2176 C C . PHE A 1 286 ? -4.995 -13.596 41.331 1.00 83.19 286 PHE A C 1
ATOM 2178 O O . PHE A 1 286 ? -5.262 -14.197 40.285 1.00 83.19 286 PHE A O 1
ATOM 2185 N N . HIS A 1 287 ? -3.896 -13.828 42.041 1.00 85.62 287 HIS A N 1
ATOM 2186 C CA . HIS A 1 287 ? -2.929 -14.857 41.709 1.00 85.62 287 HIS A CA 1
ATOM 2187 C C . HIS A 1 287 ? -3.125 -16.083 42.602 1.00 85.62 287 HIS A C 1
ATOM 2189 O O . HIS A 1 287 ? -3.299 -15.972 43.820 1.00 85.62 287 HIS A O 1
ATOM 2195 N N . CYS A 1 288 ? -3.054 -17.262 41.992 1.00 84.69 288 CYS A N 1
ATOM 2196 C CA . CYS A 1 288 ? -3.186 -18.556 42.640 1.00 84.69 288 CYS A CA 1
ATOM 2197 C C . CYS A 1 288 ? -1.903 -19.365 42.479 1.00 84.69 288 CYS A C 1
ATOM 2199 O O . CYS A 1 288 ? -1.517 -19.711 41.362 1.00 84.69 288 CYS A O 1
ATOM 2201 N N . ARG A 1 289 ? -1.279 -19.729 43.602 1.00 84.88 289 ARG A N 1
ATOM 2202 C CA . ARG A 1 289 ? -0.070 -20.557 43.593 1.00 84.88 289 ARG A CA 1
ATOM 2203 C C . ARG A 1 289 ? -0.370 -22.050 43.557 1.00 84.88 289 ARG A C 1
ATOM 2205 O O . ARG A 1 289 ? -0.954 -22.584 44.506 1.00 84.88 289 ARG A O 1
ATOM 2212 N N . LEU A 1 290 ? 0.134 -22.729 42.532 1.00 83.38 290 LEU A N 1
ATOM 2213 C CA . LEU A 1 290 ? 0.050 -24.181 42.350 1.00 83.38 290 LEU A CA 1
ATOM 2214 C C . LEU A 1 290 ? 1.441 -24.840 42.450 1.00 83.38 290 LEU A C 1
ATOM 2216 O O . LEU A 1 290 ? 2.451 -24.159 42.268 1.00 83.38 290 LEU A O 1
ATOM 2220 N N . PRO A 1 291 ? 1.539 -26.144 42.769 1.00 83.56 291 PRO A N 1
ATOM 2221 C CA . PRO A 1 291 ? 2.795 -26.891 42.653 1.00 83.56 291 PRO A CA 1
ATOM 2222 C C . PRO A 1 291 ? 3.401 -26.767 41.246 1.00 83.56 291 PRO A C 1
ATOM 2224 O O . PRO A 1 291 ? 2.667 -26.833 40.258 1.00 83.56 291 PRO A O 1
ATOM 2227 N N . GLY A 1 292 ? 4.718 -26.564 41.143 1.00 78.12 292 GLY A N 1
ATOM 2228 C CA . GLY A 1 292 ? 5.397 -26.323 39.859 1.00 78.12 292 GLY A CA 1
ATOM 2229 C C . GLY A 1 292 ? 5.354 -27.507 38.885 1.00 78.12 292 GLY A C 1
ATOM 2230 O O . GLY A 1 292 ? 5.502 -27.320 37.683 1.00 78.12 292 GLY A O 1
ATOM 2231 N N . ASP A 1 293 ? 5.092 -28.709 39.392 1.00 80.81 293 ASP A N 1
ATOM 2232 C CA . ASP A 1 293 ? 4.898 -29.950 38.640 1.00 80.81 293 ASP A CA 1
ATOM 2233 C C . ASP A 1 293 ? 3.445 -30.162 38.164 1.00 80.81 293 ASP A C 1
ATOM 2235 O O . ASP A 1 293 ? 3.149 -31.160 37.504 1.00 80.81 293 ASP A O 1
ATOM 2239 N N . THR A 1 294 ? 2.529 -29.229 38.454 1.00 78.94 294 THR A N 1
ATOM 2240 C CA . THR A 1 294 ? 1.121 -29.325 38.037 1.00 78.94 294 THR A CA 1
ATOM 2241 C C . THR A 1 294 ? 1.001 -29.239 36.509 1.00 78.94 294 THR A C 1
ATOM 2243 O O . THR A 1 294 ? 1.383 -28.223 35.922 1.00 78.94 294 THR A O 1
ATOM 2246 N N . PRO A 1 295 ? 0.399 -30.236 35.829 1.00 80.06 295 PRO A N 1
ATOM 2247 C CA . PRO A 1 295 ? 0.139 -30.149 34.397 1.00 80.06 295 PRO A CA 1
ATOM 2248 C C . PRO A 1 295 ? -0.751 -28.951 34.055 1.00 80.06 295 PRO A C 1
ATOM 2250 O O . PRO A 1 295 ? -1.756 -28.708 34.725 1.00 80.06 295 PRO A O 1
ATOM 2253 N N . LEU A 1 296 ? -0.452 -28.248 32.959 1.00 70.75 296 LEU A N 1
ATOM 2254 C CA . LEU A 1 296 ? -1.206 -27.057 32.542 1.00 70.75 296 LEU A CA 1
ATOM 2255 C C . LEU A 1 296 ? -2.715 -27.325 32.387 1.00 70.75 296 LEU A C 1
ATOM 2257 O O . LEU A 1 296 ? -3.535 -26.487 32.750 1.00 70.75 296 LEU A O 1
ATOM 2261 N N . SER A 1 297 ? -3.098 -28.514 31.915 1.00 72.06 297 SER A N 1
ATOM 2262 C CA . SER A 1 297 ? -4.504 -28.932 31.815 1.00 72.06 297 SER A CA 1
ATOM 2263 C C . SER A 1 297 ? -5.196 -29.030 33.179 1.00 72.06 297 SER A C 1
ATOM 2265 O O . SER A 1 297 ? -6.374 -28.688 33.304 1.00 72.06 297 SER A O 1
ATOM 2267 N N . GLN A 1 298 ? -4.471 -29.452 34.216 1.00 76.50 298 GLN A N 1
ATOM 2268 C CA . GLN A 1 298 ? -4.969 -29.496 35.590 1.00 76.50 298 GLN A CA 1
ATOM 2269 C C . GLN A 1 298 ? -5.008 -28.099 36.215 1.00 76.50 298 GLN A C 1
ATOM 2271 O O . GLN A 1 298 ? -5.981 -27.785 36.897 1.00 76.50 298 GLN A O 1
ATOM 2276 N N . ALA A 1 299 ? -4.022 -27.243 35.928 1.00 77.94 299 ALA A N 1
ATOM 2277 C CA . ALA A 1 299 ? -4.029 -25.839 36.343 1.00 77.94 299 ALA A CA 1
ATOM 2278 C C . ALA A 1 299 ? -5.216 -25.069 35.732 1.00 77.94 299 ALA A C 1
ATOM 2280 O O . ALA A 1 299 ? -5.910 -24.342 36.441 1.00 77.94 299 ALA A O 1
ATOM 2281 N N . HIS A 1 300 ? -5.515 -25.305 34.451 1.00 70.69 300 HIS A N 1
ATOM 2282 C CA . HIS A 1 300 ? -6.680 -24.732 33.776 1.00 70.69 300 HIS A CA 1
ATOM 2283 C C . HIS A 1 300 ? -7.999 -25.279 34.340 1.00 70.69 300 HIS A C 1
ATOM 2285 O O . HIS A 1 300 ? -8.891 -24.521 34.700 1.00 70.69 300 HIS A O 1
ATOM 2291 N N . SER A 1 301 ? -8.109 -26.599 34.525 1.00 81.00 301 SER A N 1
ATOM 2292 C CA . SER A 1 301 ? -9.303 -27.204 35.141 1.00 81.00 301 SER A CA 1
ATOM 2293 C C . SER A 1 301 ? -9.528 -26.722 36.580 1.00 81.00 301 SER A C 1
ATOM 2295 O O . SER A 1 301 ? -10.656 -26.689 37.075 1.00 81.00 301 SER A O 1
ATOM 2297 N N . PHE A 1 302 ? -8.454 -26.373 37.288 1.00 84.94 302 PHE A N 1
ATOM 2298 C CA . PHE A 1 302 ? -8.517 -25.751 38.601 1.00 84.94 302 PHE A CA 1
ATOM 2299 C C . PHE A 1 302 ? -9.055 -24.315 38.521 1.00 84.94 302 PHE A C 1
ATOM 2301 O O . PHE A 1 302 ? -10.012 -24.011 39.233 1.00 84.94 302 PHE A O 1
ATOM 2308 N N . SER A 1 303 ? -8.515 -23.463 37.641 1.00 82.00 303 SER A N 1
ATOM 2309 C CA . SER A 1 303 ? -8.989 -22.080 37.507 1.00 82.00 303 SER A CA 1
ATOM 2310 C C . SER A 1 303 ? -10.447 -22.011 37.043 1.00 82.00 303 SER A C 1
ATOM 2312 O O . SER A 1 303 ? -11.221 -21.268 37.635 1.00 82.00 303 SER A O 1
ATOM 2314 N N . THR A 1 304 ? -10.874 -22.850 36.093 1.00 83.00 304 THR A N 1
ATOM 2315 C CA . THR A 1 304 ? -12.277 -22.897 35.634 1.00 83.00 304 THR A CA 1
ATOM 2316 C C . THR A 1 304 ? -13.251 -23.301 36.744 1.00 83.00 304 THR A C 1
ATOM 2318 O O . THR A 1 304 ? -14.336 -22.724 36.867 1.00 83.00 304 THR A O 1
ATOM 2321 N N . ARG A 1 305 ? -12.880 -24.284 37.579 1.00 88.12 305 ARG A N 1
ATOM 2322 C CA . ARG A 1 305 ? -13.702 -24.683 38.735 1.00 88.12 305 ARG A CA 1
ATOM 2323 C C . ARG A 1 305 ? -13.781 -23.565 39.767 1.00 88.12 305 ARG A C 1
ATOM 2325 O O . ARG A 1 305 ? -14.873 -23.240 40.219 1.00 88.12 305 ARG A O 1
ATOM 2332 N N . LEU A 1 306 ? -12.645 -22.947 40.083 1.00 88.06 306 LEU A N 1
ATOM 2333 C CA . LEU A 1 306 ? -12.579 -21.865 41.058 1.00 88.06 306 LEU A CA 1
ATOM 2334 C C . LEU A 1 306 ? -13.362 -20.627 40.599 1.00 88.06 306 LEU A C 1
ATOM 2336 O O . LEU A 1 306 ? -14.074 -20.0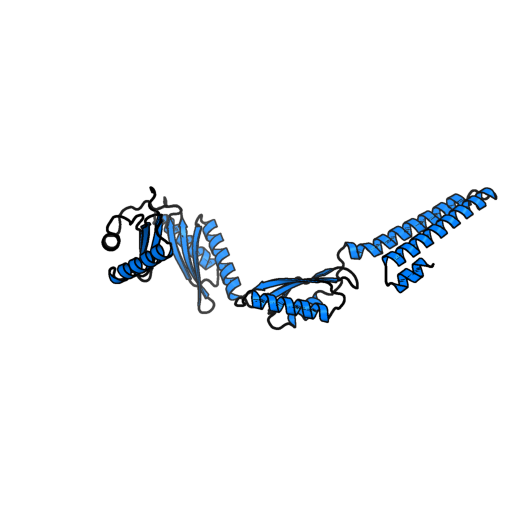20 41.393 1.00 88.06 306 LEU A O 1
ATOM 2340 N N . GLU A 1 307 ? -13.287 -20.281 39.316 1.00 87.50 307 GLU A N 1
ATOM 2341 C CA . GLU A 1 307 ? -14.108 -19.229 38.716 1.00 87.50 307 GLU A CA 1
ATOM 2342 C C . GLU A 1 307 ? -15.606 -19.539 38.840 1.00 87.50 307 GLU A C 1
ATOM 2344 O O . GLU A 1 307 ? -16.384 -18.672 39.241 1.00 87.50 307 GLU A O 1
ATOM 2349 N N . SER A 1 308 ? -16.009 -20.779 38.544 1.00 87.94 308 SER A N 1
ATOM 2350 C CA . SER A 1 308 ? -17.408 -21.210 38.652 1.00 87.94 308 SER A CA 1
ATOM 2351 C C . SER A 1 308 ? -17.920 -21.125 40.095 1.00 87.94 308 SER A C 1
ATOM 2353 O O . SER A 1 308 ? -19.010 -20.604 40.336 1.00 87.94 308 SER A O 1
ATOM 2355 N N . ASP A 1 309 ? -17.114 -21.563 41.065 1.00 88.44 309 ASP A N 1
ATOM 2356 C CA . ASP A 1 309 ? -17.449 -21.501 42.491 1.00 88.44 309 ASP A CA 1
ATOM 2357 C C . ASP A 1 309 ? -17.542 -20.058 43.007 1.00 88.44 309 ASP A C 1
ATOM 2359 O O . ASP A 1 309 ? -18.420 -19.736 43.813 1.00 88.44 309 ASP A O 1
ATOM 2363 N N . LEU A 1 310 ? -16.669 -19.168 42.526 1.00 89.50 310 LEU A N 1
ATOM 2364 C CA . LEU A 1 310 ? -16.701 -17.747 42.867 1.00 89.50 310 LEU A CA 1
ATOM 2365 C C . LEU A 1 310 ? -17.955 -17.065 42.318 1.00 89.50 310 LEU A C 1
ATOM 2367 O O . LEU A 1 310 ? -18.640 -16.371 43.070 1.00 89.50 310 LEU A O 1
ATOM 2371 N N . ARG A 1 311 ? -18.309 -17.313 41.052 1.00 89.31 311 ARG A N 1
ATOM 2372 C CA . ARG A 1 311 ? -19.541 -16.777 40.445 1.00 89.31 311 ARG A CA 1
ATOM 2373 C C . ARG A 1 311 ? -20.802 -17.271 41.160 1.00 89.31 311 ARG A C 1
ATOM 2375 O O . ARG A 1 311 ? -21.768 -16.526 41.275 1.00 89.31 311 ARG A O 1
ATOM 2382 N N . ALA A 1 312 ? -20.792 -18.502 41.675 1.00 87.31 312 ALA A N 1
ATOM 2383 C CA . ALA A 1 312 ? -21.926 -19.059 42.411 1.00 87.31 312 ALA A CA 1
ATOM 2384 C C . ALA A 1 312 ? -22.100 -18.463 43.822 1.00 87.31 312 ALA A C 1
ATOM 2386 O O . ALA A 1 312 ? -23.214 -18.446 44.347 1.00 87.31 312 ALA A O 1
ATOM 2387 N N . ARG A 1 313 ? -21.013 -18.009 44.461 1.00 86.12 313 ARG A N 1
ATOM 2388 C CA . ARG A 1 313 ? -21.005 -17.594 45.878 1.00 86.12 313 ARG A CA 1
ATOM 2389 C C . ARG A 1 313 ? -20.889 -16.091 46.103 1.00 86.12 313 ARG A C 1
ATOM 2391 O O . ARG A 1 313 ? -21.186 -15.638 47.205 1.00 86.12 313 ARG A O 1
ATOM 2398 N N . VAL A 1 314 ? -20.466 -15.327 45.098 1.00 85.50 314 VAL A N 1
ATOM 2399 C CA . VAL A 1 314 ? -20.339 -13.867 45.171 1.00 85.50 314 VAL A CA 1
ATOM 2400 C C . VAL A 1 314 ? -21.414 -13.231 44.280 1.00 85.50 314 VAL A C 1
ATOM 2402 O O . VAL A 1 314 ? -21.276 -13.229 43.055 1.00 85.50 314 VAL A O 1
ATOM 2405 N N . PRO A 1 315 ? -22.501 -12.692 44.863 1.00 80.56 315 PRO A N 1
ATOM 2406 C CA . PRO A 1 315 ? -23.575 -12.073 44.095 1.00 80.56 315 PRO A CA 1
ATOM 2407 C C . PRO A 1 315 ? -23.073 -10.867 43.297 1.00 80.56 315 PRO A C 1
ATOM 2409 O O . PRO A 1 315 ? -22.401 -9.988 43.839 1.00 80.56 315 PRO A O 1
ATOM 2412 N N . GLY A 1 316 ? -23.428 -10.813 42.012 1.00 83.62 316 GLY A N 1
ATOM 2413 C CA . GLY A 1 316 ? -23.026 -9.728 41.117 1.00 83.62 316 GLY A CA 1
ATOM 2414 C C . GLY A 1 316 ? -21.566 -9.791 40.667 1.00 83.62 316 GLY A C 1
ATOM 2415 O O . GLY A 1 316 ? -21.067 -8.784 40.186 1.00 83.62 316 GLY A O 1
ATOM 2416 N N . LEU A 1 317 ? -20.870 -10.922 40.835 1.00 85.06 317 LEU A N 1
ATOM 2417 C CA . LEU A 1 317 ? -19.530 -11.131 40.287 1.00 85.06 317 LEU A CA 1
ATOM 2418 C C . LEU A 1 317 ? -19.611 -11.451 38.791 1.00 85.06 317 LEU A C 1
ATOM 2420 O O . LEU A 1 317 ? -20.039 -12.536 38.401 1.00 85.06 317 LEU A O 1
ATOM 2424 N N . GLU A 1 318 ? -19.185 -10.510 37.957 1.00 85.19 318 GLU A N 1
ATOM 2425 C CA . GLU A 1 318 ? -19.282 -10.633 36.501 1.00 85.19 318 GLU A CA 1
ATOM 2426 C C . GLU A 1 318 ? -17.984 -11.073 35.846 1.00 85.19 318 GLU A C 1
ATOM 2428 O O . GLU A 1 318 ? -17.993 -11.841 34.880 1.00 85.19 318 GLU A O 1
ATOM 2433 N N . ARG A 1 319 ? -16.857 -10.596 36.376 1.00 80.81 319 ARG A N 1
ATOM 2434 C CA . ARG A 1 319 ? -15.539 -10.863 35.814 1.00 80.81 319 ARG A CA 1
ATOM 2435 C C . ARG A 1 319 ? -14.628 -11.457 36.869 1.00 80.81 319 ARG A C 1
ATOM 2437 O O . ARG A 1 319 ? -14.451 -10.892 37.946 1.00 80.81 319 ARG A O 1
ATOM 2444 N N . VAL A 1 320 ? -14.018 -12.585 36.524 1.00 86.44 320 VAL A N 1
ATOM 2445 C CA . VAL A 1 320 ? -13.019 -13.256 37.353 1.00 86.44 320 VAL A CA 1
ATOM 2446 C C . VAL A 1 320 ? -11.783 -13.481 36.500 1.00 86.44 320 VAL A C 1
ATOM 2448 O O . VAL A 1 320 ? -11.862 -14.099 35.443 1.00 86.44 320 VAL A O 1
ATOM 2451 N N . LEU A 1 321 ? -10.643 -12.962 36.944 1.00 82.81 321 LEU A N 1
ATOM 2452 C CA . LEU A 1 321 ? -9.351 -13.211 36.319 1.00 82.81 321 LEU A CA 1
ATOM 2453 C C . LEU A 1 321 ? -8.456 -13.942 37.319 1.00 82.81 321 LEU A C 1
ATOM 2455 O O . LEU A 1 321 ? -8.093 -13.392 38.357 1.00 82.81 321 LEU A O 1
ATOM 2459 N N . ILE A 1 322 ? -8.098 -15.181 36.997 1.00 85.94 322 ILE A N 1
ATOM 2460 C CA . ILE A 1 322 ? -7.259 -16.020 37.855 1.00 85.94 322 ILE A CA 1
ATOM 2461 C C . ILE A 1 322 ? -5.934 -16.240 37.144 1.00 85.94 322 ILE A C 1
ATOM 2463 O O . ILE A 1 322 ? -5.876 -16.940 36.133 1.00 85.94 322 ILE A O 1
ATOM 2467 N N . HIS A 1 323 ? -4.866 -15.658 37.679 1.00 82.44 323 HIS A N 1
ATOM 2468 C CA . HIS A 1 323 ? -3.517 -15.941 37.211 1.00 82.44 323 HIS A CA 1
ATOM 2469 C C . HIS A 1 323 ? -2.945 -17.116 38.009 1.00 82.44 323 HIS A C 1
ATOM 2471 O O . HIS A 1 323 ? -2.781 -17.021 39.223 1.00 82.44 323 HIS A O 1
ATOM 2477 N N . THR A 1 324 ? -2.676 -18.251 37.362 1.00 81.12 324 THR A N 1
ATOM 2478 C CA . THR A 1 324 ? -2.034 -19.398 38.021 1.00 81.12 324 THR A CA 1
ATOM 2479 C C . THR A 1 324 ? -0.522 -19.308 37.879 1.00 81.12 324 THR A C 1
ATOM 2481 O O . THR A 1 324 ? -0.016 -19.321 36.760 1.00 81.12 324 THR A O 1
ATOM 2484 N N . GLU A 1 325 ? 0.190 -19.288 39.000 1.00 80.81 325 GLU A N 1
ATOM 2485 C CA . GLU A 1 325 ? 1.653 -19.232 39.047 1.00 80.81 325 GLU A CA 1
ATOM 2486 C C . GLU A 1 325 ? 2.230 -20.407 39.862 1.00 80.81 325 GLU A C 1
ATOM 2488 O O . GLU A 1 325 ? 1.559 -20.934 40.758 1.00 80.81 325 GLU A O 1
ATOM 2493 N N . PRO A 1 326 ? 3.459 -20.863 39.573 1.00 81.50 326 PRO A N 1
ATOM 2494 C CA . PRO A 1 326 ? 4.107 -21.900 40.366 1.00 81.50 326 PRO A CA 1
ATOM 2495 C C . PRO A 1 326 ? 4.518 -21.361 41.746 1.00 81.50 326 PRO A C 1
ATOM 2497 O O . PRO A 1 326 ? 4.978 -20.227 41.881 1.00 81.50 326 PRO A O 1
ATOM 2500 N N . ARG A 1 327 ? 4.403 -22.185 42.794 1.00 78.75 327 ARG A N 1
ATOM 2501 C CA . ARG A 1 327 ? 4.975 -21.882 44.117 1.00 78.75 327 ARG A CA 1
ATOM 2502 C C . ARG A 1 327 ? 6.493 -21.746 43.982 1.00 78.75 327 ARG A C 1
ATOM 2504 O O . ARG A 1 327 ? 7.162 -22.718 43.648 1.00 78.75 327 ARG A O 1
ATOM 2511 N N . GLN A 1 328 ? 7.039 -20.562 44.256 1.00 55.94 328 GLN A N 1
ATOM 2512 C CA . GLN A 1 328 ? 8.490 -20.389 44.316 1.00 55.94 328 GLN A CA 1
ATOM 2513 C C . GLN A 1 328 ? 9.050 -21.181 45.505 1.00 55.94 328 GLN A C 1
ATOM 2515 O O . GLN A 1 328 ? 8.713 -20.896 46.654 1.00 55.94 328 GLN A O 1
ATOM 2520 N N . GLY A 1 329 ? 9.884 -22.181 45.207 1.00 57.59 329 GLY A N 1
ATOM 2521 C CA . GLY A 1 329 ? 10.542 -23.035 46.196 1.00 57.59 329 GLY A CA 1
ATOM 2522 C C . GLY A 1 329 ? 10.081 -24.494 46.187 1.00 57.59 329 GLY A C 1
ATOM 2523 O O . GLY A 1 329 ? 9.633 -24.980 47.223 1.00 57.59 329 GLY A O 1
ATOM 2524 N N . GLN A 1 330 ? 10.222 -25.178 45.047 1.00 39.25 330 GLN A N 1
ATOM 2525 C CA . GLN A 1 330 ? 10.552 -26.607 44.945 1.00 39.25 330 GLN A CA 1
ATOM 2526 C C . GLN A 1 330 ? 11.452 -26.821 43.730 1.00 39.25 330 GLN A C 1
ATOM 2528 O O . GLN A 1 330 ? 11.174 -26.178 42.693 1.00 39.25 330 GLN A O 1
#

pLDDT: mean 83.75, std 11.36, range [30.7, 97.81]

Secondary structure (DSSP, 8-state):
-HHHHHHHHHT-HHHHHHHHHHHHHHHHHHHHHHHHHHHHTT-TTHHHHHHHHHHHHHHHHHHHHHHHHHHHHTT---S-HHHHHHHHHTSTT--EEEEEEEEEETTEEEEEEEEEE-TTS-HHHHHHHHHHHHHHHHHH-TTEEEEEEEEEE---HHHHHHHHHHHHHHHHHHTTT-EEEEEEEEEETTEEEEEEEEEEETTS-HHHHHHHHHHHHHHHHHH-TTEEEEEEEEEEET---------HHHHHHHHHHHHHHHHHHSS--EEEEEEEE-SSSEEEEEEEEE-TT--HHHHHHHHHHHHHHHHHHSTTEEEEEEEEEEPS--

Sequence (330 aa):
WYELREGRRLGSDVLVADALHTRADIFVSLAVAAGLIAVHLGFPLADPILALVIAVVIVKIGIDIIRESSPTLMDHVTLPPAEVLNTALSVPGVVSGHQARSRGHDGSIYADLHIRVDPGMSTAQAHAIAHEVQRRLRDSHPDIQDVTIHVEPAEDAARSRREAIEVHLRRLADGLALSIHDLWAHTMNDKYYVEIDLETDGALSLQQAHGLASSFETRALAEIPDLAELTTHIEPRGQLMEAVDLDVEQGRIAATVRQVVNATTGGDTCHQLQVHRGAAGWAVSFHCRLPGDTPLSQAHSFSTRLESDLRARVPGLERVLIHTEPRQGQ